Protein AF-A0AAX0QSB6-F1 (afdb_monomer_lite)

Sequence (249 aa):
MGGINCGHSNNRVVKNDMYRLEYASYTKYLFKCFEDFCNANAWVEEFTLLEIDDNDKALIAYKKALLAFQEAITNLQSARNSLSNSYNEIAPLFKYSQLKNGSVNQYKKFDHSFAKGVFEKGGVVTNETKVWESVIISLQNGGEVDYLNYQQSKLVIFENTLQNLFEEYQKLEKYIRQGVSHVAIRDIEVDITPLTAMALTKISELMSSLTYLCLVEYSAHTSVSGKTIDVLDLLPKTNKNSIQHLKAN

pLDDT: mean 85.64, std 14.41, range [40.22, 98.62]

Secondary structure (DSSP, 8-state):
--TTSTT-S-TTS---HHHHHHHHHHHHHHHHHHHHHHHHHHHHHHHHHHTTT-HHHHHHHHHHHHHHHHHHHHHHHHHHHHHHHHHHHHGGGGGSHHHHHHHHHHHHHS-HHHHHHHHHHTTSS-S-HHHHHHHHHHHHHHHHHHHHHHHHHHHHHHHHHHHHHHHHHHTTHHHHHHT-HHHHTTTTT--HHHHHHHHHHHHHHHHHHHHHHHHHHHHHSB-TTSPBPPGGGGS----THHHHTTS--

Foldseek 3Di:
DQLLFLPQQDPLDDPPVLLSVLSNQLVVLLVLLVVLQVQLVVLVVVLLVCLQPHLVVSLVSLVSSLVSLVSSLVSLVSSLVSLVSSLVSCVVVLVPVCSQCVQLVLLVPDPLVLLVVVCCVLVLADPPVVLLVCLSVQCNPGRVNSLSVVLSVLSVVLSVLSVLLSVLSVLCSVVSSVSRCSPCVVVSPGPNVVSSVVNVVSSVSNVNNVSSSRLSSLQSGQGPVRHHDHSLNPGDDDDPVVSVVSVVD

Organism: NCBI:txid53344

Structure (mmCIF, N/CA/C/O backbone):
data_AF-A0AAX0QSB6-F1
#
_entry.id   AF-A0AAX0QSB6-F1
#
loop_
_atom_site.group_PDB
_atom_site.id
_atom_site.type_symbol
_atom_site.label_atom_id
_atom_site.label_alt_id
_atom_site.label_comp_id
_atom_site.label_asym_id
_atom_site.label_entity_id
_atom_site.label_seq_id
_atom_site.pdbx_PDB_ins_code
_atom_site.Cartn_x
_atom_site.Cartn_y
_atom_site.Cartn_z
_atom_site.occupancy
_atom_site.B_iso_or_equiv
_atom_site.auth_seq_id
_atom_site.auth_comp_id
_atom_site.auth_asym_id
_atom_site.auth_atom_id
_atom_site.pdbx_PDB_model_num
ATOM 1 N N . MET A 1 1 ? -14.342 0.304 0.695 1.00 49.00 1 MET A N 1
ATOM 2 C CA . MET A 1 1 ? -13.936 0.537 2.096 1.00 49.00 1 MET A CA 1
ATOM 3 C C . MET A 1 1 ? -13.919 2.037 2.344 1.00 49.00 1 MET A C 1
ATOM 5 O O . MET A 1 1 ? -13.032 2.715 1.852 1.00 49.00 1 MET A O 1
ATOM 9 N N . GLY A 1 2 ? -14.955 2.589 2.979 1.00 42.66 2 GLY A N 1
ATOM 10 C CA . GLY A 1 2 ? -14.986 4.017 3.295 1.00 42.66 2 GLY A CA 1
ATOM 11 C C . GLY A 1 2 ? -14.261 4.257 4.612 1.00 42.66 2 GLY A C 1
ATOM 12 O O . GLY A 1 2 ? -14.857 4.016 5.657 1.00 42.66 2 GLY A O 1
ATOM 13 N N . GLY A 1 3 ? -13.013 4.739 4.571 1.00 46.47 3 GLY A N 1
ATOM 14 C CA . GLY A 1 3 ? -12.238 5.105 5.771 1.00 46.47 3 GLY A CA 1
ATOM 15 C C . GLY A 1 3 ? -12.960 6.100 6.696 1.00 46.47 3 GLY A C 1
ATOM 16 O O . GLY A 1 3 ? -12.665 6.172 7.876 1.00 46.47 3 GLY A O 1
ATOM 17 N N . ILE A 1 4 ? -13.990 6.785 6.186 1.00 50.34 4 ILE A N 1
ATOM 18 C CA . ILE A 1 4 ? -14.915 7.661 6.924 1.00 50.34 4 ILE A CA 1
ATOM 19 C C . ILE A 1 4 ? -15.697 6.930 8.040 1.00 50.34 4 ILE A C 1
ATOM 21 O O . ILE A 1 4 ? -16.194 7.584 8.965 1.00 50.34 4 ILE A O 1
ATOM 25 N N . ASN A 1 5 ? -15.845 5.604 7.950 1.00 51.91 5 ASN A N 1
ATOM 26 C CA . ASN A 1 5 ? -16.682 4.809 8.855 1.00 51.91 5 ASN A CA 1
ATOM 27 C C . ASN A 1 5 ? -15.891 3.974 9.877 1.00 51.91 5 ASN A C 1
ATOM 29 O O . ASN A 1 5 ? -16.488 3.531 10.857 1.00 51.91 5 ASN A O 1
ATOM 33 N N . CYS A 1 6 ? -14.584 3.782 9.678 1.00 51.56 6 CYS A N 1
ATOM 34 C CA . CYS A 1 6 ? -13.704 3.114 10.640 1.00 51.56 6 CYS A CA 1
ATOM 35 C C . CYS A 1 6 ? -13.302 4.199 11.673 1.00 51.56 6 CYS A C 1
ATOM 37 O O . CYS A 1 6 ? -12.821 5.260 11.278 1.00 51.56 6 CYS A O 1
ATOM 39 N N . GLY A 1 7 ? -13.671 4.042 12.952 1.00 50.25 7 GLY A N 1
ATOM 40 C CA . GLY A 1 7 ? -13.547 5.080 13.994 1.00 50.25 7 GLY A CA 1
ATOM 41 C C . GLY A 1 7 ? -14.801 5.926 14.297 1.00 50.25 7 GLY A C 1
ATOM 42 O O . GLY A 1 7 ? -14.790 6.723 15.235 1.00 50.25 7 GLY A O 1
ATOM 43 N N . HIS A 1 8 ? -15.914 5.770 13.560 1.00 49.81 8 HIS A N 1
ATOM 44 C CA . HIS A 1 8 ? -17.186 6.444 13.901 1.00 49.81 8 HIS A CA 1
ATOM 45 C C . HIS A 1 8 ? -18.095 5.588 14.794 1.00 49.81 8 HIS A C 1
ATOM 47 O O . HIS A 1 8 ? -19.063 6.094 15.342 1.00 49.81 8 HIS A O 1
ATOM 53 N N . SER A 1 9 ? -17.796 4.306 14.984 1.00 47.44 9 SER A N 1
ATOM 54 C CA . SER A 1 9 ? -18.680 3.311 15.603 1.00 47.44 9 SER A CA 1
ATOM 55 C C . SER A 1 9 ? -18.805 3.403 17.126 1.00 47.44 9 SER A C 1
ATOM 57 O O . SER A 1 9 ? -19.320 2.489 17.742 1.00 47.44 9 SER A O 1
ATOM 59 N N . ASN A 1 10 ? -18.400 4.489 17.779 1.00 46.69 10 ASN A N 1
ATOM 60 C CA . ASN A 1 10 ? -18.729 4.704 19.184 1.00 46.69 10 ASN A CA 1
ATOM 61 C C . ASN A 1 10 ? -19.003 6.186 19.409 1.00 46.69 10 ASN A C 1
ATOM 63 O O . ASN A 1 10 ? -18.096 7.003 19.277 1.00 46.69 10 ASN A O 1
ATOM 67 N N . ASN A 1 11 ? -20.216 6.527 19.856 1.00 48.28 11 ASN A N 1
ATOM 68 C CA . ASN A 1 11 ? -20.657 7.866 20.301 1.00 48.28 11 ASN A CA 1
ATOM 69 C C . ASN A 1 11 ? -19.815 8.482 21.456 1.00 48.28 11 ASN A C 1
ATOM 71 O O . ASN A 1 11 ? -20.283 9.362 22.172 1.00 48.28 11 ASN A O 1
ATOM 75 N N . ARG A 1 12 ? -18.597 7.989 21.702 1.00 49.59 12 ARG A N 1
ATOM 76 C CA . ARG A 1 12 ? -17.696 8.364 22.796 1.00 49.59 12 ARG A CA 1
ATOM 77 C C . ARG A 1 12 ? -16.712 9.465 22.414 1.00 49.59 12 ARG A C 1
ATOM 79 O O . ARG A 1 12 ? -16.285 10.198 23.299 1.00 49.59 12 ARG A O 1
ATOM 86 N N . VAL A 1 13 ? -16.378 9.605 21.131 1.00 51.97 13 VAL A N 1
ATOM 87 C CA . VAL A 1 13 ? -15.608 10.748 20.628 1.00 51.97 13 VAL A CA 1
ATOM 88 C C . VAL A 1 13 ? -16.600 11.682 19.948 1.00 51.97 13 VAL A C 1
ATOM 90 O O . VAL A 1 13 ? -17.197 11.329 18.932 1.00 51.97 13 VAL A O 1
ATOM 93 N N . VAL A 1 14 ? -16.828 12.853 20.551 1.00 51.47 14 VAL A N 1
ATOM 94 C CA . VAL A 1 14 ? -17.572 13.960 19.932 1.00 51.47 14 VAL A CA 1
ATOM 95 C C . VAL A 1 14 ? -17.062 14.109 18.503 1.00 51.47 14 VAL A C 1
ATOM 97 O O . VAL A 1 14 ? -15.862 14.290 18.338 1.00 51.47 14 VAL A O 1
ATOM 100 N N . LYS A 1 15 ? -17.954 13.949 17.512 1.00 56.81 15 LYS A N 1
ATOM 101 C CA . LYS A 1 15 ? -17.710 14.031 16.058 1.00 56.81 15 LYS A CA 1
ATOM 102 C C . LYS A 1 15 ? -16.365 14.689 15.709 1.00 56.81 15 LYS A C 1
ATOM 104 O O . LYS A 1 15 ? -16.303 15.905 15.549 1.00 56.81 15 LYS A O 1
ATOM 109 N N . ASN A 1 16 ? -15.294 13.900 15.601 1.00 70.50 16 ASN A N 1
ATOM 110 C CA . ASN A 1 16 ? -14.022 14.418 15.108 1.00 70.50 16 ASN A CA 1
ATOM 111 C C . ASN A 1 16 ? -14.023 14.278 13.583 1.00 70.50 16 ASN A C 1
ATOM 113 O O . ASN A 1 16 ? -13.449 13.351 13.012 1.00 70.50 16 ASN A O 1
ATOM 117 N N . ASP A 1 17 ? -14.784 15.159 12.931 1.00 76.25 17 ASP A N 1
ATOM 118 C CA . ASP A 1 17 ? -14.924 15.157 11.475 1.00 76.25 17 ASP A CA 1
ATOM 119 C C . ASP A 1 17 ? -13.575 15.422 10.787 1.00 76.25 17 ASP A C 1
ATOM 121 O O . ASP A 1 17 ? -13.316 14.848 9.731 1.00 76.25 17 ASP A O 1
ATOM 125 N N . MET A 1 18 ? -12.675 16.177 11.429 1.00 83.25 18 MET A N 1
ATOM 126 C CA . MET A 1 18 ? -11.310 16.403 10.941 1.00 83.25 18 MET A CA 1
ATOM 127 C C . MET A 1 18 ? -10.504 15.106 10.875 1.00 83.25 18 MET A C 1
ATOM 129 O O . MET A 1 18 ? -9.995 14.767 9.808 1.00 83.25 18 MET A O 1
ATOM 133 N N . TYR A 1 19 ? -10.474 14.321 11.958 1.00 85.06 19 TYR A N 1
ATOM 134 C CA . TYR A 1 19 ? -9.839 12.998 11.965 1.00 85.06 19 TYR A CA 1
ATOM 135 C C . TYR A 1 19 ? -10.336 12.116 10.811 1.00 85.06 19 TYR A C 1
ATOM 137 O O . TYR A 1 19 ? -9.538 11.498 10.104 1.00 85.06 19 TYR A O 1
ATOM 145 N N . ARG A 1 20 ? -11.657 12.077 10.596 1.00 79.44 20 ARG A N 1
ATOM 146 C CA . ARG A 1 20 ? -12.292 11.238 9.567 1.00 79.44 20 ARG A CA 1
ATOM 147 C C . ARG A 1 20 ? -11.927 11.684 8.157 1.00 79.44 20 ARG A C 1
ATOM 149 O O . ARG A 1 20 ? -11.672 10.840 7.299 1.00 79.44 20 ARG A O 1
ATOM 156 N N . LEU A 1 21 ? -11.923 12.991 7.906 1.00 85.81 21 LEU A N 1
ATOM 157 C CA . LEU A 1 21 ? -11.561 13.557 6.607 1.00 85.81 21 LEU A CA 1
ATOM 158 C C . LEU A 1 21 ? -10.083 13.320 6.293 1.00 85.81 21 LEU A C 1
ATOM 160 O O . LEU A 1 21 ? -9.746 12.969 5.160 1.00 85.81 21 LEU A O 1
ATOM 164 N N . GLU A 1 22 ? -9.215 13.437 7.294 1.00 91.50 22 GLU A N 1
ATOM 165 C CA . GLU A 1 22 ? -7.791 13.144 7.143 1.00 91.50 22 GLU A CA 1
ATOM 166 C C . GLU A 1 22 ? -7.544 11.654 6.910 1.00 91.50 22 GLU A C 1
ATOM 168 O O . GLU A 1 22 ? -6.839 11.284 5.974 1.00 91.50 22 GLU A O 1
ATOM 173 N N . TYR A 1 23 ? -8.206 10.767 7.653 1.00 89.31 23 TYR A N 1
ATOM 174 C CA . TYR A 1 23 ? -8.084 9.326 7.426 1.00 89.31 23 TYR A CA 1
ATOM 175 C C . TYR A 1 23 ? -8.619 8.894 6.046 1.00 89.31 23 TYR A C 1
ATOM 177 O O . TYR A 1 23 ? -8.036 8.043 5.362 1.00 89.31 23 TYR A O 1
ATOM 185 N N . ALA A 1 24 ? -9.709 9.517 5.587 1.00 89.19 24 ALA A N 1
ATOM 186 C CA . ALA A 1 24 ? -10.233 9.318 4.239 1.00 89.19 24 ALA A CA 1
ATOM 187 C C . ALA A 1 24 ? -9.253 9.808 3.163 1.00 89.19 24 ALA A C 1
ATOM 189 O O . ALA A 1 24 ? -9.067 9.132 2.149 1.00 89.19 24 ALA A O 1
ATOM 190 N N . SER A 1 25 ? -8.598 10.948 3.394 1.00 92.94 25 SER A N 1
ATOM 191 C CA . SER A 1 25 ? -7.568 11.491 2.505 1.00 92.94 25 SER A CA 1
ATOM 192 C C . SER A 1 25 ? -6.341 10.585 2.454 1.00 92.94 25 SER A C 1
ATOM 194 O O . SER A 1 25 ? -5.886 10.250 1.362 1.00 92.94 25 SER A O 1
ATOM 196 N N . TYR A 1 26 ? -5.880 10.087 3.603 1.00 94.62 26 TYR A N 1
ATOM 197 C CA . TYR A 1 26 ? -4.830 9.072 3.692 1.00 94.62 26 TYR A CA 1
ATOM 198 C C . TYR A 1 26 ? -5.160 7.851 2.820 1.00 94.62 26 TYR A C 1
ATOM 200 O O . TYR A 1 26 ? -4.375 7.478 1.949 1.00 94.62 26 TYR A O 1
ATOM 208 N N . THR A 1 27 ? -6.355 7.281 2.994 1.00 93.00 27 THR A N 1
ATOM 209 C CA . THR A 1 27 ? -6.797 6.102 2.235 1.00 93.00 27 THR A CA 1
ATOM 210 C C . THR A 1 27 ? -6.862 6.393 0.730 1.00 93.00 27 THR A C 1
ATOM 212 O O . THR A 1 27 ? -6.382 5.604 -0.082 1.00 93.00 27 THR A O 1
ATOM 215 N N . LYS A 1 28 ? -7.420 7.548 0.342 1.00 94.94 28 LYS A N 1
ATOM 216 C CA . LYS A 1 28 ? -7.494 8.005 -1.055 1.00 94.94 28 LYS A CA 1
ATOM 217 C C . LYS A 1 28 ? -6.107 8.088 -1.690 1.00 94.94 28 LYS A C 1
ATOM 219 O O . LYS A 1 28 ? -5.918 7.588 -2.795 1.00 94.94 28 LYS A O 1
ATOM 224 N N . TYR A 1 29 ? -5.158 8.737 -1.022 1.00 97.25 29 TYR A N 1
ATOM 225 C CA . TYR A 1 29 ? -3.813 8.920 -1.559 1.00 97.25 29 TYR A CA 1
ATOM 226 C C . TYR A 1 29 ? -3.016 7.615 -1.599 1.00 97.25 29 TYR A C 1
ATOM 228 O O . TYR A 1 29 ? -2.255 7.408 -2.539 1.00 97.25 29 TYR A O 1
ATOM 236 N N . LEU A 1 30 ? -3.243 6.693 -0.659 1.00 96.06 30 LEU A N 1
ATOM 237 C CA . LEU A 1 30 ? -2.645 5.363 -0.728 1.00 96.06 30 LEU A CA 1
ATOM 238 C C . LEU A 1 30 ? -3.145 4.571 -1.948 1.00 96.06 30 LEU A C 1
ATOM 240 O O . LEU A 1 30 ? -2.343 3.942 -2.634 1.00 96.06 30 LEU A O 1
ATOM 244 N N . PHE A 1 31 ? -4.446 4.629 -2.255 1.00 95.44 31 PHE A N 1
ATOM 245 C CA . PHE A 1 31 ? -4.983 3.999 -3.465 1.00 95.44 31 PHE A CA 1
ATOM 246 C C . PHE A 1 31 ? -4.424 4.619 -4.745 1.00 95.44 31 PHE A C 1
ATOM 248 O O . PHE A 1 31 ? -4.064 3.876 -5.650 1.00 95.44 31 PHE A O 1
ATOM 255 N N . LYS A 1 32 ? -4.292 5.949 -4.799 1.00 97.81 32 LYS A N 1
ATOM 256 C CA . LYS A 1 32 ? -3.642 6.622 -5.931 1.00 97.81 32 LYS A CA 1
ATOM 257 C C . LYS A 1 32 ? -2.184 6.202 -6.103 1.00 97.81 32 LYS A C 1
ATOM 259 O O . LYS A 1 32 ? -1.771 5.897 -7.207 1.00 97.81 32 LYS A O 1
ATOM 264 N N . CYS A 1 33 ? -1.426 6.111 -5.009 1.00 98.12 33 CYS A N 1
ATOM 265 C CA . CYS A 1 33 ? -0.059 5.591 -5.053 1.00 98.12 33 CYS A CA 1
ATOM 266 C C . CYS A 1 33 ? -0.008 4.179 -5.660 1.00 98.12 33 CYS A C 1
ATOM 268 O O . CYS A 1 33 ? 0.845 3.900 -6.498 1.00 98.12 33 CYS A O 1
ATOM 270 N N . PHE A 1 34 ? -0.941 3.298 -5.283 1.00 97.00 34 PHE A N 1
ATOM 271 C CA . PHE A 1 34 ? -1.009 1.960 -5.866 1.00 97.00 34 PHE A CA 1
ATOM 272 C C . PHE A 1 34 ? -1.372 1.981 -7.359 1.00 97.00 34 PHE A C 1
ATOM 274 O O . PHE A 1 34 ? -0.744 1.274 -8.142 1.00 97.00 34 PHE A O 1
ATOM 281 N N . GLU A 1 35 ? -2.340 2.808 -7.757 1.00 97.88 35 GLU A N 1
ATOM 282 C CA . GLU A 1 35 ? -2.711 3.019 -9.161 1.00 97.88 35 GLU A CA 1
ATOM 283 C C . GLU A 1 35 ? -1.507 3.478 -9.997 1.00 97.88 35 GLU A C 1
ATOM 285 O O . GLU A 1 35 ? -1.190 2.859 -11.013 1.00 97.88 35 GLU A O 1
ATOM 290 N N . ASP A 1 36 ? -0.778 4.490 -9.529 1.00 98.50 36 ASP A N 1
ATOM 291 C CA . ASP A 1 36 ? 0.402 5.021 -10.214 1.00 98.50 36 ASP A CA 1
ATOM 292 C C . ASP A 1 36 ? 1.554 4.009 -10.247 1.00 98.50 36 ASP A C 1
ATOM 294 O O . ASP A 1 36 ? 2.236 3.881 -11.262 1.00 98.50 36 ASP A O 1
ATOM 298 N N . PHE A 1 37 ? 1.740 3.216 -9.186 1.00 98.19 37 PHE A N 1
ATOM 299 C CA . PHE A 1 37 ? 2.706 2.116 -9.185 1.00 98.19 37 PHE A CA 1
ATOM 300 C C . PHE A 1 37 ? 2.349 1.046 -10.228 1.00 98.19 37 PHE A C 1
ATOM 302 O O . PHE A 1 37 ? 3.224 0.574 -10.956 1.00 98.19 37 PHE A O 1
ATOM 309 N N . CYS A 1 38 ? 1.073 0.667 -10.346 1.00 97.56 38 CYS A N 1
ATOM 310 C CA . CYS A 1 38 ? 0.619 -0.245 -11.397 1.00 97.56 38 CYS A CA 1
ATOM 311 C C . CYS A 1 38 ? 0.843 0.347 -12.794 1.00 97.56 38 CYS A C 1
ATOM 313 O O . CYS A 1 38 ? 1.345 -0.353 -13.673 1.00 97.56 38 CYS A O 1
ATOM 315 N N . ASN A 1 39 ? 0.536 1.632 -12.985 1.00 98.00 39 ASN A N 1
ATOM 316 C CA . ASN A 1 39 ? 0.783 2.341 -14.240 1.00 98.00 39 ASN A CA 1
ATOM 317 C C . ASN A 1 39 ? 2.276 2.382 -14.586 1.00 98.00 39 ASN A C 1
ATOM 319 O O . ASN A 1 39 ? 2.644 2.163 -15.738 1.00 98.00 39 ASN A O 1
ATOM 323 N N . ALA A 1 40 ? 3.144 2.610 -13.598 1.00 97.56 40 ALA A N 1
ATOM 324 C CA . ALA A 1 40 ? 4.588 2.586 -13.784 1.00 97.56 40 ALA A CA 1
ATOM 325 C C . ALA A 1 40 ? 5.056 1.217 -14.288 1.00 97.56 40 ALA A C 1
ATOM 327 O O . ALA A 1 40 ? 5.750 1.150 -15.297 1.00 97.56 40 ALA A O 1
ATOM 328 N N . ASN A 1 41 ? 4.610 0.128 -13.655 1.00 95.88 41 ASN A N 1
ATOM 329 C CA . ASN A 1 41 ? 4.957 -1.228 -14.088 1.00 95.88 41 ASN A CA 1
ATOM 330 C C . ASN A 1 41 ? 4.389 -1.560 -15.478 1.00 95.88 41 ASN A C 1
ATOM 332 O O . ASN A 1 41 ? 5.076 -2.187 -16.272 1.00 95.88 41 ASN A O 1
ATOM 336 N N . ALA A 1 42 ? 3.191 -1.083 -15.827 1.00 96.88 42 ALA A N 1
ATOM 337 C CA . ALA A 1 42 ? 2.669 -1.241 -17.186 1.00 96.88 42 ALA A CA 1
ATOM 338 C C . ALA A 1 42 ? 3.576 -0.564 -18.233 1.00 96.88 42 ALA A C 1
ATOM 340 O O . ALA A 1 42 ? 3.855 -1.147 -19.278 1.00 96.88 42 ALA A O 1
ATOM 341 N N . TRP A 1 43 ? 4.093 0.636 -17.940 1.00 96.94 43 TRP A N 1
ATOM 342 C CA . TRP A 1 43 ? 5.073 1.301 -18.805 1.00 96.94 43 TRP A CA 1
ATOM 343 C C . TRP A 1 43 ? 6.439 0.606 -18.823 1.00 96.94 43 TRP A C 1
ATOM 345 O O . TRP A 1 43 ? 7.134 0.694 -19.835 1.00 96.94 43 TRP A O 1
ATOM 355 N N . VAL A 1 44 ? 6.822 -0.073 -17.736 1.00 93.31 44 VAL A N 1
ATOM 356 C CA . VAL A 1 44 ? 8.046 -0.888 -17.685 1.00 93.31 44 VAL A CA 1
ATOM 357 C C . VAL A 1 44 ? 7.975 -2.038 -18.680 1.00 93.31 44 VAL A C 1
ATOM 359 O O . VAL A 1 44 ? 8.887 -2.211 -19.491 1.00 93.31 44 VAL A O 1
ATOM 362 N N . GLU A 1 45 ? 6.870 -2.780 -18.664 1.00 92.19 45 GLU A N 1
ATOM 363 C CA . GLU A 1 45 ? 6.638 -3.856 -19.628 1.00 92.19 45 GLU A CA 1
ATOM 364 C C . GLU A 1 45 ? 6.597 -3.303 -21.058 1.00 92.19 45 GLU A C 1
ATOM 366 O O . GLU A 1 45 ? 7.238 -3.840 -21.958 1.00 92.19 45 GLU A O 1
ATOM 371 N N . GLU A 1 46 ? 5.922 -2.168 -21.260 1.00 93.62 46 GLU A N 1
ATOM 372 C CA . GLU A 1 46 ? 5.818 -1.533 -22.575 1.00 93.62 46 GLU A CA 1
ATOM 373 C C . GLU A 1 46 ? 7.184 -1.126 -23.142 1.00 93.62 46 GLU A C 1
ATOM 375 O O . GLU A 1 46 ? 7.474 -1.420 -24.301 1.00 93.62 46 GLU A O 1
ATOM 380 N N . PHE A 1 47 ? 8.057 -0.475 -22.360 1.00 92.94 47 PHE A N 1
ATOM 381 C CA . PHE A 1 47 ? 9.373 -0.115 -22.895 1.00 92.94 47 PHE A CA 1
ATOM 382 C C . PHE A 1 47 ? 10.224 -1.352 -23.180 1.00 92.94 47 PHE A C 1
ATOM 384 O O . PHE A 1 47 ? 10.979 -1.341 -24.147 1.00 92.94 47 PHE A O 1
ATOM 391 N N . THR A 1 48 ? 10.090 -2.407 -22.373 1.00 88.88 48 THR A N 1
ATOM 392 C CA . THR A 1 48 ? 10.815 -3.672 -22.555 1.00 88.88 48 THR A 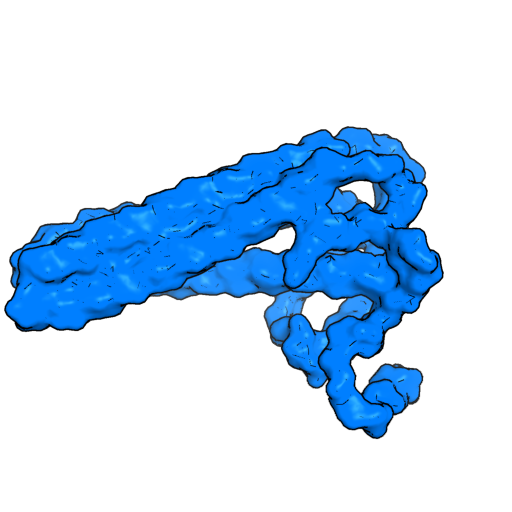CA 1
ATOM 393 C C . THR A 1 48 ? 10.430 -4.336 -23.879 1.00 88.88 48 THR A C 1
ATOM 395 O O . THR A 1 48 ? 11.298 -4.831 -24.593 1.00 88.88 48 THR A O 1
ATOM 398 N N . LEU A 1 49 ? 9.145 -4.292 -24.247 1.00 90.19 49 LEU A N 1
ATOM 399 C CA . LEU A 1 49 ? 8.663 -4.769 -25.546 1.00 90.19 49 LEU A CA 1
ATOM 400 C C . LEU A 1 49 ? 9.170 -3.892 -26.696 1.00 90.19 49 LEU A C 1
ATOM 402 O O . LEU A 1 49 ? 9.678 -4.406 -27.690 1.00 90.19 49 LEU A O 1
ATOM 406 N N . LEU A 1 50 ? 9.049 -2.569 -26.558 1.00 91.94 50 LEU A N 1
ATOM 407 C CA . LEU A 1 50 ? 9.422 -1.615 -27.606 1.00 91.94 50 LEU A CA 1
ATOM 408 C C . LEU A 1 50 ? 10.926 -1.581 -27.882 1.00 91.94 50 LEU A C 1
ATOM 410 O O . LEU A 1 50 ? 11.320 -1.271 -29.002 1.00 91.94 50 LEU A O 1
ATOM 414 N N . GLU A 1 51 ? 11.765 -1.897 -26.896 1.00 89.38 51 GLU A N 1
ATOM 415 C CA . GLU A 1 51 ? 13.224 -1.892 -27.042 1.00 89.38 51 GLU A CA 1
ATOM 416 C C . GLU A 1 51 ? 13.721 -2.884 -28.108 1.00 89.38 51 GLU A C 1
ATOM 418 O O . GLU A 1 51 ? 14.794 -2.693 -28.672 1.00 89.38 51 GLU A O 1
ATOM 423 N N . ILE A 1 52 ? 12.934 -3.913 -28.432 1.00 85.31 52 ILE A N 1
ATOM 424 C CA . ILE A 1 52 ? 13.270 -4.888 -29.477 1.00 85.31 52 ILE A CA 1
ATOM 425 C C . ILE A 1 52 ? 13.231 -4.245 -30.875 1.00 85.31 52 ILE A C 1
ATOM 427 O O . ILE A 1 52 ? 14.052 -4.579 -31.731 1.00 85.31 52 ILE A O 1
ATOM 431 N N . ASP A 1 53 ? 12.295 -3.319 -31.098 1.00 87.06 53 ASP A N 1
ATOM 432 C CA . ASP A 1 53 ? 11.952 -2.811 -32.430 1.00 87.06 53 ASP A CA 1
ATOM 433 C C . ASP A 1 53 ? 12.307 -1.325 -32.632 1.00 87.06 53 ASP A C 1
ATOM 435 O O . ASP A 1 53 ? 12.611 -0.905 -33.751 1.00 87.06 53 ASP A O 1
ATOM 439 N N . ASP A 1 54 ? 12.226 -0.501 -31.580 1.00 90.25 54 ASP A N 1
ATOM 440 C CA . ASP A 1 54 ? 12.304 0.962 -31.659 1.00 90.25 54 ASP A CA 1
ATOM 441 C C . ASP A 1 54 ? 12.778 1.584 -30.327 1.00 90.25 54 ASP A C 1
ATOM 443 O O . ASP A 1 54 ? 11.987 1.901 -29.429 1.00 90.25 54 ASP A O 1
ATOM 447 N N . ASN A 1 55 ? 14.091 1.814 -30.218 1.00 88.62 55 ASN A N 1
ATOM 448 C CA . ASN A 1 55 ? 14.718 2.380 -29.015 1.00 88.62 55 ASN A CA 1
ATOM 449 C C . ASN A 1 55 ? 14.185 3.778 -28.653 1.00 88.62 55 ASN A C 1
ATOM 451 O O . ASN A 1 55 ? 14.152 4.136 -27.472 1.00 88.62 55 ASN A O 1
ATOM 455 N N . ASP A 1 56 ? 13.762 4.582 -29.633 1.00 91.56 56 ASP A N 1
ATOM 456 C CA . ASP A 1 56 ? 13.236 5.924 -29.367 1.00 91.56 56 ASP A CA 1
ATOM 457 C C . ASP A 1 56 ? 11.848 5.845 -28.719 1.00 91.56 56 ASP A C 1
ATOM 459 O O . ASP A 1 56 ? 11.563 6.569 -27.758 1.00 91.56 56 ASP A O 1
ATOM 463 N N . LYS A 1 57 ? 10.992 4.920 -29.172 1.00 94.06 57 LYS A N 1
ATOM 464 C CA . LYS A 1 57 ? 9.710 4.647 -28.502 1.00 94.06 57 LYS A CA 1
ATOM 465 C C . LYS A 1 57 ? 9.892 3.998 -27.136 1.00 94.06 57 LYS A C 1
ATOM 467 O O . LYS A 1 57 ? 9.188 4.393 -26.202 1.00 94.06 57 LYS A O 1
ATOM 472 N N . ALA A 1 58 ? 10.846 3.079 -26.992 1.00 94.12 58 ALA A N 1
ATOM 473 C CA . ALA A 1 58 ? 11.195 2.500 -25.697 1.00 94.12 58 ALA A CA 1
ATOM 474 C C . ALA A 1 58 ? 11.594 3.598 -24.700 1.00 94.12 58 ALA A C 1
ATOM 476 O O . ALA A 1 58 ? 11.079 3.659 -23.585 1.00 94.12 58 ALA A O 1
ATOM 477 N N . LEU A 1 59 ? 12.412 4.561 -25.130 1.00 94.38 59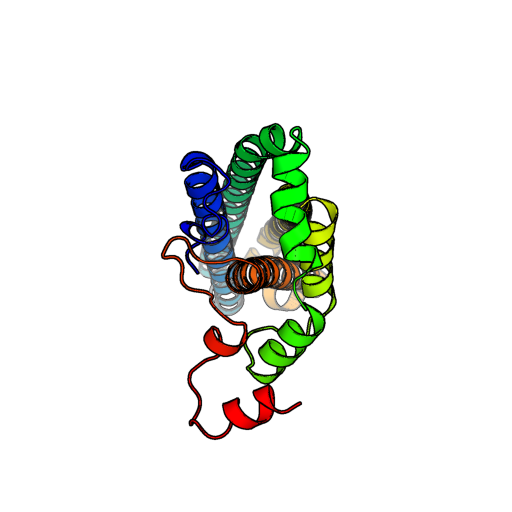 LEU A N 1
ATOM 478 C CA . LEU A 1 59 ? 12.805 5.695 -24.298 1.00 94.38 59 LEU A CA 1
ATOM 479 C C . LEU A 1 59 ? 11.612 6.577 -23.880 1.00 94.38 59 LEU A C 1
ATOM 481 O O . LEU A 1 59 ? 11.590 7.100 -22.763 1.00 94.38 59 LEU A O 1
ATOM 485 N N . ILE A 1 60 ? 10.611 6.757 -24.748 1.00 96.31 60 ILE A N 1
ATOM 486 C CA . ILE A 1 60 ? 9.377 7.480 -24.398 1.00 96.31 60 ILE A CA 1
ATOM 487 C C . ILE A 1 60 ? 8.594 6.719 -23.320 1.00 96.31 60 ILE A C 1
ATOM 489 O O . ILE A 1 60 ? 8.175 7.332 -22.337 1.00 96.31 60 ILE A O 1
ATOM 493 N N . ALA A 1 61 ? 8.398 5.408 -23.485 1.00 96.12 61 ALA A N 1
ATOM 494 C CA . ALA A 1 61 ? 7.700 4.572 -22.507 1.00 96.12 61 ALA A CA 1
ATOM 495 C C . ALA A 1 61 ? 8.442 4.535 -21.157 1.00 96.12 61 ALA A C 1
ATOM 497 O O . ALA A 1 61 ? 7.833 4.755 -20.113 1.00 96.12 61 ALA A O 1
ATOM 498 N N . TYR A 1 62 ? 9.768 4.416 -21.178 1.00 95.69 62 TYR A N 1
ATOM 499 C CA . TYR A 1 62 ? 10.625 4.520 -19.997 1.00 95.69 62 TYR A CA 1
ATOM 500 C C . TYR A 1 62 ? 10.435 5.836 -19.229 1.00 95.69 62 TYR A C 1
ATOM 502 O O . TYR A 1 62 ? 10.249 5.837 -18.012 1.00 95.69 62 TYR A O 1
ATOM 510 N N . LYS A 1 63 ? 10.407 6.977 -19.927 1.00 97.38 63 LYS A N 1
ATOM 511 C CA . LYS A 1 63 ? 10.161 8.280 -19.285 1.00 97.38 63 LYS A CA 1
ATOM 512 C C . LYS A 1 63 ? 8.775 8.366 -18.648 1.00 97.38 63 LYS A C 1
ATOM 514 O O . LYS A 1 63 ? 8.626 9.011 -17.613 1.00 97.38 63 LYS A O 1
ATOM 519 N N . LYS A 1 64 ? 7.768 7.714 -19.238 1.00 98.06 64 LYS A N 1
ATOM 520 C CA . LYS A 1 64 ? 6.431 7.607 -18.634 1.00 98.06 64 LYS A CA 1
ATOM 521 C C . LYS A 1 64 ? 6.435 6.714 -17.393 1.00 98.06 64 LYS A C 1
ATOM 523 O O . LYS A 1 64 ? 5.774 7.069 -16.423 1.00 98.06 64 LYS A O 1
ATOM 528 N N . ALA A 1 65 ? 7.210 5.627 -17.387 1.00 97.25 65 ALA A N 1
ATOM 529 C CA . ALA A 1 65 ? 7.403 4.806 -16.192 1.00 97.25 65 ALA A CA 1
ATOM 530 C C . ALA A 1 65 ? 8.014 5.626 -15.045 1.00 97.25 65 ALA A C 1
ATOM 532 O O . ALA A 1 65 ? 7.481 5.621 -13.938 1.00 97.25 65 ALA A O 1
ATOM 533 N N . LEU A 1 66 ? 9.077 6.395 -15.319 1.00 97.94 66 LEU A N 1
ATOM 534 C CA . LEU A 1 66 ? 9.688 7.290 -14.328 1.00 97.94 66 LEU A CA 1
ATOM 535 C C . LEU A 1 66 ? 8.696 8.331 -13.793 1.00 97.94 66 LEU A C 1
ATOM 537 O O . LEU A 1 66 ? 8.637 8.552 -12.586 1.00 97.94 66 LEU A O 1
ATOM 541 N N . LEU A 1 67 ? 7.903 8.952 -14.672 1.00 98.44 67 LEU A N 1
ATOM 542 C CA . LEU A 1 67 ? 6.874 9.909 -14.260 1.00 98.44 67 LEU A CA 1
ATOM 543 C C . LEU A 1 67 ? 5.844 9.256 -13.324 1.00 98.44 67 LEU A C 1
ATOM 545 O O . LEU A 1 67 ? 5.557 9.807 -12.267 1.00 98.44 67 LEU A O 1
ATOM 549 N N . ALA A 1 68 ? 5.347 8.068 -13.670 1.00 98.38 68 ALA A N 1
ATOM 550 C CA . ALA A 1 68 ? 4.377 7.344 -12.853 1.00 98.38 68 ALA A CA 1
ATOM 551 C C . ALA A 1 68 ? 4.962 6.902 -11.495 1.00 98.38 68 ALA A C 1
ATOM 553 O O . ALA A 1 68 ? 4.295 7.021 -10.470 1.00 98.38 68 ALA A O 1
ATOM 554 N N . PHE A 1 69 ? 6.229 6.470 -11.438 1.00 98.38 69 PHE A N 1
ATOM 555 C CA . PHE A 1 69 ? 6.902 6.218 -10.155 1.00 98.38 69 PHE A CA 1
ATOM 556 C C . PHE A 1 69 ? 6.997 7.487 -9.300 1.00 98.38 69 PHE A C 1
ATOM 558 O O . PHE A 1 69 ? 6.737 7.441 -8.097 1.00 98.38 69 PHE A O 1
ATOM 565 N N . GLN A 1 70 ? 7.323 8.627 -9.912 1.00 98.50 70 GLN A N 1
ATOM 566 C CA . GLN A 1 70 ? 7.381 9.909 -9.216 1.00 98.50 70 GLN A CA 1
ATOM 567 C C . GLN A 1 70 ? 6.006 10.324 -8.665 1.00 98.50 70 GLN A C 1
ATOM 569 O O . GLN A 1 70 ? 5.922 10.784 -7.523 1.00 98.50 70 GLN A O 1
ATOM 574 N N . GLU A 1 71 ? 4.934 10.130 -9.436 1.00 98.56 71 GLU A N 1
ATOM 575 C CA . GLU A 1 71 ? 3.551 10.374 -9.006 1.00 98.56 71 GLU A CA 1
ATOM 576 C C . GLU A 1 71 ? 3.144 9.449 -7.848 1.00 98.56 71 GLU A C 1
ATOM 578 O O . GLU A 1 71 ? 2.596 9.926 -6.847 1.00 98.56 71 GLU A O 1
ATOM 583 N N . ALA A 1 72 ? 3.511 8.163 -7.911 1.00 98.56 72 ALA A N 1
ATOM 584 C CA . ALA A 1 72 ? 3.281 7.209 -6.827 1.00 98.56 72 ALA A CA 1
ATOM 585 C C . ALA A 1 72 ? 3.946 7.663 -5.516 1.00 98.56 72 ALA A C 1
ATOM 587 O O . ALA A 1 72 ? 3.307 7.666 -4.458 1.00 98.56 72 ALA A O 1
ATOM 588 N N . ILE A 1 73 ? 5.203 8.121 -5.583 1.00 98.56 73 ILE A N 1
ATOM 589 C CA . ILE A 1 73 ? 5.943 8.669 -4.434 1.00 98.56 73 ILE A CA 1
ATOM 590 C C . ILE A 1 73 ? 5.245 9.921 -3.882 1.00 98.56 73 ILE A C 1
ATOM 592 O O . ILE A 1 73 ? 5.012 10.019 -2.676 1.00 98.56 73 ILE A O 1
ATOM 596 N N . THR A 1 74 ? 4.841 10.861 -4.740 1.00 98.50 74 THR A N 1
ATOM 597 C CA . THR A 1 74 ? 4.132 12.082 -4.316 1.00 98.50 74 THR A CA 1
ATOM 598 C C . THR A 1 74 ? 2.788 11.773 -3.645 1.00 98.50 74 THR A C 1
ATOM 600 O O . THR A 1 74 ? 2.431 12.379 -2.625 1.00 98.50 74 THR A O 1
ATOM 603 N N . ASN A 1 75 ? 2.039 10.802 -4.170 1.00 98.62 75 ASN A N 1
ATOM 604 C CA . ASN A 1 75 ? 0.798 10.349 -3.550 1.00 98.62 75 ASN A CA 1
ATOM 605 C C . ASN A 1 75 ? 1.065 9.641 -2.214 1.00 98.62 75 ASN A C 1
ATOM 607 O O . ASN A 1 75 ? 0.335 9.869 -1.250 1.00 98.62 75 ASN A O 1
ATOM 611 N N . LEU A 1 76 ? 2.145 8.867 -2.086 1.00 98.19 76 LEU A N 1
ATOM 612 C CA . LEU A 1 76 ? 2.528 8.253 -0.813 1.00 98.19 76 LEU A CA 1
ATOM 613 C C . LEU A 1 76 ? 2.891 9.294 0.257 1.00 98.19 76 LEU A C 1
ATOM 615 O O . LEU A 1 76 ? 2.456 9.180 1.404 1.00 98.19 76 LEU A O 1
ATOM 619 N N . GLN A 1 77 ? 3.616 10.347 -0.119 1.00 98.31 77 GLN A N 1
ATOM 620 C CA . GLN A 1 77 ? 3.920 11.480 0.761 1.00 98.31 77 GLN A CA 1
ATOM 621 C C . GLN A 1 77 ? 2.646 12.201 1.213 1.00 98.31 77 GLN A C 1
ATOM 623 O O . GLN A 1 77 ? 2.476 12.500 2.397 1.00 98.31 77 GLN A O 1
ATOM 628 N N . SER A 1 78 ? 1.701 12.411 0.295 1.00 98.44 78 SER A N 1
ATOM 629 C CA . SER A 1 78 ? 0.383 12.969 0.621 1.00 98.44 78 SER A CA 1
ATOM 630 C C . SER A 1 78 ? -0.391 12.069 1.593 1.00 98.44 78 SER A C 1
ATOM 632 O O . SER A 1 78 ? -0.976 12.560 2.559 1.00 98.44 78 SER A O 1
ATOM 634 N N . ALA A 1 79 ? -0.333 10.747 1.401 1.00 97.44 79 ALA A N 1
ATOM 635 C CA . ALA A 1 79 ? -0.933 9.773 2.308 1.00 97.44 79 ALA A CA 1
ATOM 636 C C . ALA A 1 79 ? -0.313 9.847 3.716 1.00 97.44 79 ALA A C 1
ATOM 638 O O . ALA A 1 79 ? -1.043 9.876 4.708 1.00 97.44 79 ALA A O 1
ATOM 639 N N . ARG A 1 80 ? 1.021 9.939 3.815 1.00 97.69 80 ARG A N 1
ATOM 640 C CA . ARG A 1 80 ? 1.741 10.109 5.089 1.00 97.69 80 ARG A CA 1
ATOM 641 C C . ARG A 1 80 ? 1.336 11.385 5.817 1.00 97.69 80 ARG A C 1
ATOM 643 O O . ARG A 1 80 ? 1.101 11.339 7.023 1.00 97.69 80 ARG A O 1
ATOM 650 N N . ASN A 1 81 ? 1.237 12.500 5.097 1.00 98.12 81 ASN A N 1
ATOM 651 C CA . ASN A 1 81 ? 0.844 13.782 5.676 1.00 98.12 81 ASN A CA 1
ATOM 652 C C . ASN A 1 81 ? -0.571 13.713 6.260 1.00 98.12 81 ASN A C 1
ATOM 654 O O . ASN A 1 81 ? -0.764 14.048 7.426 1.00 98.12 81 ASN A O 1
ATOM 658 N N . SER A 1 82 ? -1.534 13.174 5.509 1.00 96.62 82 SER A N 1
ATOM 659 C CA . SER A 1 82 ? -2.894 12.975 6.020 1.00 96.62 82 SER A CA 1
ATOM 660 C C . SER A 1 82 ? -2.955 12.004 7.204 1.00 96.62 82 SER A C 1
ATOM 662 O O . SER A 1 82 ? -3.693 12.238 8.159 1.00 96.62 82 SER A O 1
ATOM 664 N N . LEU A 1 83 ? -2.145 10.941 7.212 1.00 95.19 83 LEU A N 1
ATOM 665 C CA . LEU A 1 83 ? -2.070 10.028 8.357 1.00 95.19 83 LEU A CA 1
ATOM 666 C C . LEU A 1 83 ? -1.470 10.708 9.603 1.00 95.19 83 LEU A C 1
ATOM 668 O O . LEU A 1 83 ? -1.903 10.446 10.724 1.00 95.19 83 LEU A O 1
ATOM 672 N N . SER A 1 84 ? -0.489 11.594 9.419 1.00 96.50 84 SER A N 1
ATOM 673 C CA . SER A 1 84 ? 0.083 12.417 10.492 1.00 96.50 84 SER A CA 1
ATOM 674 C C . SER A 1 84 ? -0.948 13.390 11.063 1.00 96.50 84 SER A C 1
ATOM 676 O O . SER A 1 84 ? -1.119 13.466 12.279 1.00 96.50 84 SER A O 1
ATOM 678 N N . ASN A 1 85 ? -1.711 14.067 10.202 1.00 94.88 85 ASN A N 1
ATOM 679 C CA . ASN A 1 85 ? -2.803 14.939 10.633 1.00 94.88 85 ASN A CA 1
ATOM 680 C C . ASN A 1 85 ? -3.860 14.148 11.411 1.00 94.88 85 ASN A C 1
ATOM 682 O O . ASN A 1 85 ? -4.221 14.529 12.519 1.00 94.88 85 ASN A O 1
ATOM 686 N N . SER A 1 86 ? -4.270 12.989 10.890 1.00 91.06 86 SER A N 1
ATOM 687 C CA . SER A 1 86 ? -5.179 12.063 11.570 1.00 91.06 86 SER A CA 1
ATOM 688 C C . SER A 1 86 ? -4.675 11.690 12.973 1.00 91.06 86 SER A C 1
ATOM 690 O O . SER A 1 86 ? -5.427 11.774 13.943 1.00 91.06 86 SER A O 1
ATOM 692 N N . TYR A 1 87 ? -3.387 11.366 13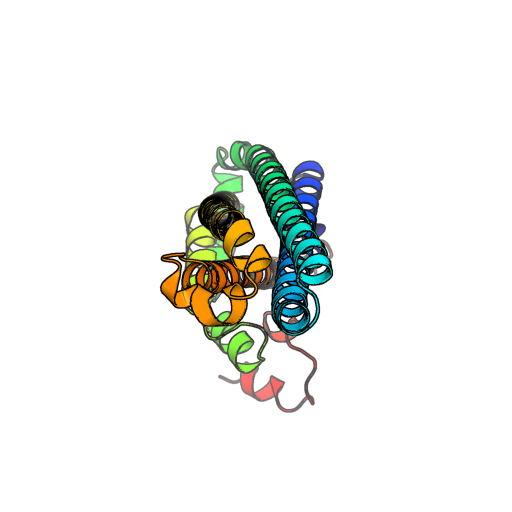.117 1.00 92.81 87 TYR A N 1
ATOM 693 C CA . TYR A 1 87 ? -2.770 11.111 14.421 1.00 92.81 87 TYR A CA 1
ATOM 694 C C . TYR A 1 87 ? -2.842 12.329 15.350 1.00 92.81 87 TYR A C 1
ATOM 696 O O . TYR A 1 87 ? -3.259 12.199 16.502 1.00 92.81 87 TYR A O 1
ATOM 704 N N . ASN A 1 88 ? -2.478 13.513 14.854 1.00 93.19 88 ASN A N 1
ATOM 705 C CA . ASN A 1 88 ? -2.457 14.749 15.637 1.00 93.19 88 ASN A CA 1
ATOM 706 C C . ASN A 1 88 ? -3.847 15.145 16.154 1.00 93.19 88 ASN A C 1
ATOM 708 O O . ASN A 1 88 ? -3.947 15.717 17.239 1.00 93.19 88 ASN A O 1
ATOM 712 N N . GLU A 1 89 ? -4.908 14.786 15.430 1.00 89.25 89 GLU A N 1
ATOM 713 C CA . GLU A 1 89 ? -6.292 15.023 15.848 1.00 89.25 89 GLU A CA 1
ATOM 714 C C . GLU A 1 89 ? -6.731 14.135 17.023 1.00 89.25 89 GLU A C 1
ATOM 716 O O . GLU A 1 89 ? -7.466 14.590 17.903 1.00 89.25 89 GLU A O 1
ATOM 721 N N . ILE A 1 90 ? -6.299 12.867 17.077 1.00 86.19 90 ILE A N 1
ATOM 722 C CA . ILE A 1 90 ? -6.781 11.919 18.101 1.00 86.19 90 ILE A CA 1
ATOM 723 C C . ILE A 1 90 ? -5.813 11.704 19.262 1.00 86.19 90 ILE A C 1
ATOM 725 O O . ILE A 1 90 ? -6.256 11.469 20.388 1.00 86.19 90 ILE A O 1
ATOM 729 N N . ALA A 1 91 ? -4.503 11.817 19.040 1.00 89.81 91 ALA A N 1
ATOM 730 C CA . ALA A 1 91 ? -3.496 11.559 20.066 1.00 89.81 91 ALA A CA 1
ATOM 731 C C . ALA A 1 91 ? -3.677 12.415 21.341 1.00 89.81 91 ALA A C 1
ATOM 733 O O . ALA A 1 91 ? -3.539 11.869 22.442 1.00 89.81 91 ALA A O 1
ATOM 734 N N . PRO A 1 92 ? -4.057 13.711 21.272 1.00 88.81 92 PRO A N 1
ATOM 735 C CA . PRO A 1 92 ? -4.325 14.509 22.468 1.00 88.81 92 PRO A CA 1
ATOM 736 C C . PRO A 1 92 ? -5.469 13.959 23.329 1.00 88.81 92 PRO A C 1
ATOM 738 O O . PRO A 1 92 ? -5.412 14.070 24.555 1.00 88.81 92 PRO A O 1
ATOM 741 N N . LEU A 1 93 ? -6.477 13.328 22.717 1.00 83.88 93 LEU A N 1
ATOM 742 C CA . LEU A 1 93 ? -7.628 12.757 23.423 1.00 83.88 93 LEU A CA 1
ATOM 743 C C . LEU A 1 93 ? -7.239 11.522 24.245 1.00 83.88 93 LEU A C 1
ATOM 745 O O . LEU A 1 93 ? -7.822 11.255 25.296 1.00 83.88 93 LEU A O 1
ATOM 749 N N . PHE A 1 94 ? -6.203 10.799 23.820 1.00 83.19 94 PHE A N 1
ATOM 750 C CA . PHE A 1 94 ? -5.705 9.603 24.504 1.00 83.19 94 PHE A CA 1
ATOM 751 C C . PHE A 1 94 ? -4.914 9.915 25.782 1.00 83.19 94 PHE A C 1
ATOM 753 O O . PHE A 1 94 ? -4.576 8.999 26.535 1.00 83.19 94 PHE A O 1
ATOM 760 N N . LYS A 1 95 ? -4.682 11.201 26.089 1.00 84.19 95 LYS A N 1
ATOM 761 C CA . LYS A 1 95 ? -4.209 11.648 27.410 1.00 84.19 95 LYS A CA 1
ATOM 762 C C . LYS A 1 95 ? -5.263 11.427 28.499 1.00 84.19 95 LYS A C 1
ATOM 764 O O . LYS A 1 95 ? -4.911 11.236 29.661 1.00 84.19 95 LYS A O 1
ATOM 769 N N . TYR A 1 96 ? -6.548 11.425 28.139 1.00 84.06 96 TYR A N 1
ATOM 770 C CA . TYR A 1 96 ? -7.635 11.155 29.073 1.00 84.06 96 TYR A CA 1
ATOM 771 C C . TYR A 1 96 ? -7.830 9.644 29.217 1.00 84.06 96 TYR A C 1
ATOM 773 O O . TYR A 1 96 ? -8.309 8.970 28.303 1.00 84.06 96 TYR A O 1
ATOM 781 N N . SER A 1 97 ? -7.491 9.107 30.392 1.00 85.75 97 SER A N 1
ATOM 782 C CA . SER A 1 97 ? -7.524 7.664 30.676 1.00 85.75 97 SER A CA 1
ATOM 783 C C . SER A 1 97 ? -8.879 7.020 30.382 1.00 85.75 97 SER A C 1
ATOM 785 O O . SER A 1 97 ? -8.928 5.901 29.883 1.00 85.75 97 SER A O 1
ATOM 787 N N . GLN A 1 98 ? -9.982 7.730 30.626 1.00 82.31 98 GLN A N 1
ATOM 788 C CA . GLN A 1 98 ? -11.328 7.242 30.336 1.00 82.31 98 GLN A CA 1
ATOM 789 C C . GLN A 1 98 ? -11.565 7.024 28.835 1.00 82.31 98 GLN A C 1
ATOM 791 O O . GLN A 1 98 ? -12.136 6.000 28.463 1.00 82.31 98 GLN A O 1
ATOM 796 N N . LEU A 1 99 ? -11.115 7.949 27.980 1.00 77.38 99 LEU A N 1
ATOM 797 C CA . LEU A 1 99 ? -11.250 7.825 26.526 1.00 77.38 99 LEU A CA 1
ATOM 798 C C . LEU A 1 99 ? -10.330 6.726 25.995 1.00 77.38 99 LEU A C 1
ATOM 800 O O . LEU A 1 99 ? -10.800 5.823 25.305 1.00 77.38 99 LEU A O 1
ATOM 804 N N . LYS A 1 100 ? -9.058 6.739 26.412 1.00 83.44 100 LYS A N 1
ATOM 805 C CA . LYS A 1 100 ? -8.078 5.706 26.053 1.00 83.44 100 LYS A CA 1
ATOM 806 C C . LYS A 1 100 ? -8.567 4.306 26.429 1.00 83.44 100 LYS A C 1
ATOM 808 O O . LYS A 1 100 ? -8.668 3.434 25.574 1.00 83.44 100 LYS A O 1
ATOM 813 N N . ASN A 1 101 ? -8.920 4.090 27.696 1.00 86.44 101 ASN A N 1
ATOM 814 C CA . ASN A 1 101 ? -9.410 2.795 28.171 1.00 86.44 101 ASN A CA 1
ATOM 815 C C . ASN A 1 101 ? -10.756 2.443 27.529 1.00 86.44 101 ASN A C 1
ATOM 817 O O . ASN A 1 101 ? -11.034 1.277 27.276 1.00 86.44 101 ASN A O 1
ATOM 821 N N . GLY A 1 102 ? -11.597 3.443 27.261 1.00 81.19 102 GLY A N 1
ATOM 822 C CA . GLY A 1 102 ? -12.879 3.269 26.592 1.00 81.19 102 GLY A CA 1
ATOM 823 C C . GLY A 1 102 ? -12.757 2.726 25.169 1.00 81.19 102 GLY A C 1
ATOM 824 O O . GLY A 1 102 ? -13.607 1.919 24.797 1.00 81.19 102 GLY A O 1
ATOM 825 N N . SER A 1 103 ? -11.732 3.146 24.419 1.00 80.56 103 SER A N 1
ATOM 826 C CA . SER A 1 103 ? -11.369 2.590 23.105 1.00 80.56 103 SER A CA 1
ATOM 827 C C . SER A 1 103 ? -10.719 1.208 23.273 1.00 80.56 103 SER A C 1
ATOM 829 O O . SER A 1 103 ? -11.301 0.190 22.895 1.00 80.56 103 SER A O 1
ATOM 831 N N . VAL A 1 104 ? -9.591 1.141 23.988 1.00 87.94 104 VAL A N 1
ATOM 832 C CA . VAL A 1 104 ? -8.767 -0.070 24.143 1.00 87.94 104 VAL A CA 1
ATOM 833 C C . VAL A 1 104 ? -9.550 -1.270 24.686 1.00 87.94 104 VAL A C 1
ATOM 835 O O . VAL A 1 104 ? -9.371 -2.400 24.231 1.00 87.94 104 VAL A O 1
ATOM 838 N N . ASN A 1 105 ? -10.437 -1.061 25.662 1.00 89.19 105 ASN A N 1
ATOM 839 C CA . ASN A 1 105 ? -11.173 -2.162 26.285 1.00 89.19 105 ASN A CA 1
ATOM 840 C C . ASN A 1 105 ? -12.121 -2.878 25.322 1.00 89.19 105 ASN A C 1
ATOM 842 O O . ASN A 1 105 ? -12.443 -4.036 25.571 1.00 89.19 105 ASN A O 1
ATOM 846 N N . GLN A 1 106 ? -12.583 -2.220 24.260 1.00 85.44 106 GLN A N 1
ATOM 847 C CA . GLN A 1 106 ? -13.413 -2.885 23.259 1.00 85.44 106 GLN A CA 1
ATOM 848 C C . GLN A 1 106 ? -12.572 -3.875 22.451 1.00 85.44 106 GLN A C 1
ATOM 850 O O . GLN A 1 106 ? -12.935 -5.043 22.349 1.00 85.44 106 GLN A O 1
ATOM 855 N N . TYR A 1 107 ? -11.385 -3.458 22.003 1.00 89.75 107 TYR A N 1
ATOM 856 C CA . TYR A 1 107 ? -10.444 -4.331 21.295 1.00 89.75 107 TYR A CA 1
ATOM 857 C C . TYR A 1 107 ? -9.914 -5.478 22.159 1.00 89.75 107 TYR A C 1
ATOM 859 O O . TYR A 1 107 ? -9.672 -6.572 21.657 1.00 89.75 107 TYR A O 1
ATOM 867 N N . LYS A 1 108 ? -9.759 -5.264 23.472 1.00 90.88 108 LYS A N 1
ATOM 868 C CA . LYS A 1 108 ? -9.367 -6.329 24.413 1.00 90.88 108 LYS A CA 1
ATOM 869 C C . LYS A 1 108 ? -10.464 -7.364 24.660 1.00 90.88 108 LYS A C 1
ATOM 871 O O . LYS A 1 108 ? -10.152 -8.498 24.996 1.00 90.88 108 LYS A O 1
ATOM 876 N N . LYS A 1 109 ? -11.736 -6.971 24.552 1.00 89.69 109 LYS A N 1
ATOM 877 C CA . LYS A 1 109 ? -12.888 -7.876 24.715 1.00 89.69 109 LYS A CA 1
ATOM 878 C C . LYS A 1 109 ? -13.251 -8.608 23.427 1.00 89.69 109 LYS A C 1
ATOM 880 O O . LYS A 1 109 ? -13.954 -9.610 23.487 1.00 89.69 109 LYS A O 1
ATOM 885 N N . PHE A 1 110 ? -12.821 -8.082 22.285 1.00 88.44 110 PHE A N 1
ATOM 886 C CA . PHE A 1 110 ? -13.064 -8.670 20.981 1.00 88.44 110 PHE A CA 1
ATOM 887 C C . PHE A 1 110 ? -12.312 -9.999 20.829 1.00 88.44 110 PHE A C 1
ATOM 889 O O . PHE A 1 110 ? -11.088 -10.044 20.967 1.00 88.44 110 PHE A O 1
ATOM 896 N N . ASP A 1 111 ? -13.039 -11.075 20.511 1.00 91.56 111 ASP A N 1
ATOM 897 C CA . ASP A 1 111 ? -12.445 -12.381 20.206 1.00 91.56 111 ASP A CA 1
ATOM 898 C C . ASP A 1 111 ? -11.838 -12.374 18.796 1.00 91.56 111 ASP A C 1
ATOM 900 O O . ASP A 1 111 ? -12.420 -12.824 17.804 1.00 91.56 111 ASP A O 1
ATOM 904 N N . HIS A 1 112 ? -10.635 -11.812 18.710 1.00 91.31 112 HIS A N 1
ATOM 905 C CA . HIS A 1 112 ? -9.900 -11.684 17.459 1.00 91.31 112 HIS A CA 1
ATOM 906 C C . HIS A 1 112 ? -9.473 -13.033 16.869 1.00 91.31 112 HIS A C 1
ATOM 908 O O . HIS A 1 112 ? -9.247 -13.115 15.663 1.00 91.31 112 HIS A O 1
ATOM 914 N N . SER A 1 113 ? -9.344 -14.082 17.685 1.00 91.25 113 SER A N 1
ATOM 915 C CA . SER A 1 113 ? -8.959 -15.418 17.221 1.00 91.25 113 SER A CA 1
ATOM 916 C C . SER A 1 113 ? -10.122 -16.086 16.497 1.00 91.25 113 SER A C 1
ATOM 918 O O . SER A 1 113 ? -9.950 -16.567 15.374 1.00 91.25 113 SER A O 1
ATOM 920 N N . PHE A 1 114 ? -11.317 -16.042 17.095 1.00 91.81 114 PHE A N 1
ATOM 921 C CA . PHE A 1 114 ? -12.545 -16.476 16.436 1.00 91.81 114 PHE A CA 1
ATOM 922 C C . PHE A 1 114 ? -12.788 -15.683 15.149 1.00 91.81 114 PHE A C 1
ATOM 924 O O . PHE A 1 114 ? -12.972 -16.275 14.084 1.00 91.81 114 PHE A O 1
ATOM 931 N N . ALA A 1 115 ? -12.713 -14.349 15.220 1.00 90.69 115 ALA A N 1
ATOM 932 C CA . ALA A 1 115 ? -12.965 -13.489 14.069 1.00 90.69 115 ALA A CA 1
ATOM 933 C C . ALA A 1 115 ? -12.020 -13.778 12.898 1.00 90.69 115 ALA A C 1
ATOM 935 O O . ALA A 1 115 ? -12.477 -13.938 11.766 1.00 90.69 115 ALA A O 1
ATOM 936 N N . LYS A 1 116 ? -10.716 -13.921 13.172 1.00 91.75 116 LYS A N 1
ATOM 937 C CA . LYS A 1 116 ? -9.724 -14.293 12.160 1.00 91.75 116 LYS A CA 1
ATOM 938 C C . LYS A 1 116 ? -10.087 -15.616 11.493 1.00 91.75 116 LYS A C 1
ATOM 940 O O . LYS A 1 116 ? -10.185 -15.668 10.272 1.00 91.75 116 LYS A O 1
ATOM 945 N N . GLY A 1 117 ? -10.354 -16.661 12.280 1.00 89.62 117 GLY A N 1
ATOM 946 C CA . GLY A 1 117 ? -10.682 -17.982 11.740 1.00 89.62 117 GLY A CA 1
ATOM 947 C C . GLY A 1 117 ? -11.956 -17.985 10.889 1.00 89.62 117 GLY A C 1
ATOM 948 O O . GLY A 1 117 ? -12.034 -18.696 9.886 1.00 89.62 117 GLY A O 1
ATOM 949 N N . VAL A 1 118 ? -12.952 -17.174 11.254 1.00 89.81 118 VAL A N 1
ATOM 950 C CA . VAL A 1 118 ? -14.175 -16.988 10.461 1.00 89.81 118 VAL A CA 1
ATOM 951 C C . VAL A 1 118 ? -13.880 -16.250 9.154 1.00 89.81 118 VAL A C 1
ATOM 953 O O . VAL A 1 118 ? -14.299 -16.708 8.088 1.00 89.81 118 VAL A O 1
ATOM 956 N N . PHE A 1 119 ? -13.142 -15.141 9.205 1.00 90.81 119 PHE A N 1
ATOM 957 C CA . PHE A 1 119 ? -12.817 -14.358 8.016 1.00 90.81 119 PHE A CA 1
ATOM 958 C C . PHE A 1 119 ? -11.888 -15.091 7.045 1.00 90.81 119 PHE A C 1
ATOM 960 O O . PHE A 1 119 ? -12.089 -14.976 5.836 1.00 90.81 119 PHE A O 1
ATOM 967 N N . GLU A 1 120 ? -10.922 -15.871 7.537 1.00 89.44 120 GLU A N 1
ATOM 968 C CA . GLU A 1 120 ? -10.033 -16.693 6.705 1.00 89.44 120 GLU A CA 1
ATOM 969 C C . GLU A 1 120 ? -10.837 -17.754 5.947 1.00 89.44 120 GLU A C 1
ATOM 971 O O . GLU A 1 120 ? -10.717 -17.876 4.729 1.00 89.44 120 GLU A O 1
ATOM 976 N N . LYS A 1 121 ? -11.738 -18.470 6.638 1.00 87.25 121 LYS A N 1
ATOM 977 C CA . LYS A 1 121 ? -12.649 -19.441 6.001 1.00 87.25 121 LYS A CA 1
ATOM 978 C C . LYS A 1 121 ? -13.569 -18.790 4.969 1.00 87.25 121 LYS A C 1
ATOM 980 O O . LYS A 1 121 ? -13.938 -19.429 3.987 1.00 87.25 121 LYS A O 1
ATOM 985 N N . GLY A 1 122 ? -13.956 -17.539 5.205 1.00 84.75 122 GLY A N 1
ATOM 986 C CA . GLY A 1 122 ? -14.771 -16.745 4.292 1.00 84.75 122 GLY A CA 1
ATOM 987 C C . GLY A 1 122 ? -14.004 -16.105 3.132 1.00 84.75 122 GLY A C 1
ATOM 988 O O . GLY A 1 122 ? -14.644 -15.503 2.273 1.00 84.75 122 GLY A O 1
ATOM 989 N N . GLY A 1 123 ? -12.669 -16.194 3.105 1.00 85.69 123 GLY A N 1
ATOM 990 C CA . GLY A 1 123 ? -11.824 -15.521 2.112 1.00 85.69 123 GLY A CA 1
ATOM 991 C C . GLY A 1 123 ? -11.808 -13.991 2.229 1.00 85.69 123 GLY A C 1
ATOM 992 O O . GLY A 1 123 ? -11.502 -13.308 1.256 1.00 85.69 123 GLY A O 1
ATOM 993 N N . VAL A 1 124 ? -12.179 -13.445 3.392 1.00 85.69 124 VAL A N 1
ATOM 994 C CA . VAL A 1 124 ? -12.253 -11.994 3.649 1.00 85.69 124 VAL A CA 1
ATOM 995 C C . VAL A 1 124 ? -10.908 -11.436 4.121 1.00 85.69 124 VAL A C 1
ATOM 997 O O . VAL A 1 124 ? -10.577 -10.289 3.827 1.00 85.69 124 VAL A O 1
ATOM 1000 N N . VAL A 1 125 ? -10.123 -12.246 4.832 1.00 85.88 125 VAL A N 1
ATOM 1001 C CA . VAL A 1 125 ? -8.736 -11.935 5.200 1.00 85.88 125 VAL A CA 1
ATOM 1002 C C . VAL A 1 125 ? -7.796 -12.964 4.586 1.00 85.88 125 VAL A C 1
ATOM 1004 O O . VAL A 1 125 ? -8.199 -14.095 4.303 1.00 85.88 125 VAL A O 1
ATOM 1007 N N . THR A 1 126 ? -6.545 -12.568 4.363 1.00 81.19 126 THR A N 1
ATOM 1008 C CA . THR A 1 126 ? -5.509 -13.482 3.878 1.00 81.19 126 THR A CA 1
ATOM 1009 C C . THR A 1 126 ? -5.004 -14.364 5.022 1.00 81.19 126 THR A C 1
ATOM 1011 O O . THR A 1 126 ? -5.232 -14.082 6.198 1.00 81.19 126 THR A O 1
ATOM 1014 N N . ASN A 1 127 ? -4.252 -15.410 4.683 1.00 76.25 127 ASN A N 1
ATOM 1015 C CA . ASN A 1 127 ? -3.527 -16.234 5.656 1.00 76.25 127 ASN A CA 1
ATOM 1016 C C . ASN A 1 127 ? -2.298 -15.518 6.269 1.00 76.25 127 ASN A C 1
ATOM 1018 O O . ASN A 1 127 ? -1.545 -16.123 7.042 1.00 76.25 127 ASN A O 1
ATOM 1022 N N . GLU A 1 128 ? -2.062 -14.242 5.934 1.00 78.69 128 GLU A N 1
ATOM 1023 C CA . GLU A 1 128 ? -0.943 -13.455 6.445 1.00 78.69 128 GLU A CA 1
ATOM 1024 C C . GLU A 1 128 ? -1.162 -13.083 7.917 1.00 78.69 128 GLU A C 1
ATOM 1026 O O . GLU A 1 128 ? -1.663 -12.020 8.292 1.00 78.69 128 GLU A O 1
ATOM 1031 N N . THR A 1 129 ? -0.726 -13.996 8.777 1.00 85.50 129 THR A N 1
ATOM 1032 C CA . THR A 1 129 ? -0.923 -13.915 10.224 1.00 85.50 129 THR A CA 1
ATOM 1033 C C . THR A 1 129 ? -0.243 -12.696 10.845 1.00 85.50 129 THR A C 1
ATOM 1035 O O . THR A 1 129 ? -0.810 -12.057 11.728 1.00 85.50 129 THR A O 1
ATOM 1038 N N . LYS A 1 130 ? 0.930 -12.316 10.331 1.00 92.44 130 LYS A N 1
ATOM 1039 C CA . LYS A 1 130 ? 1.749 -11.239 10.896 1.00 92.44 130 LYS A CA 1
ATOM 1040 C C . LYS A 1 130 ? 1.073 -9.868 10.823 1.00 92.44 130 LYS A C 1
ATOM 1042 O O . LYS A 1 130 ? 1.188 -9.082 11.765 1.00 92.44 130 LYS A O 1
ATOM 1047 N N . VAL A 1 131 ? 0.388 -9.558 9.719 1.00 93.75 131 VAL A N 1
ATOM 1048 C CA . VAL A 1 131 ? -0.296 -8.263 9.557 1.00 93.75 131 VAL A CA 1
ATOM 1049 C C . VAL A 1 131 ? -1.505 -8.199 10.480 1.00 93.75 131 VAL A C 1
ATOM 1051 O O . VAL A 1 131 ? -1.650 -7.220 11.207 1.00 93.75 131 VAL A O 1
ATOM 1054 N N . TRP A 1 132 ? -2.310 -9.264 10.532 1.00 94.50 132 TRP A N 1
ATOM 1055 C CA . TRP A 1 132 ? -3.435 -9.362 11.465 1.00 94.50 132 TRP A CA 1
ATOM 1056 C C . TRP A 1 132 ? -2.996 -9.151 12.917 1.00 94.50 132 TRP A C 1
ATOM 1058 O O . TRP A 1 132 ? -3.534 -8.290 13.610 1.00 94.50 132 TRP A O 1
ATOM 1068 N N . GLU A 1 133 ? -1.983 -9.893 13.366 1.00 94.81 133 GLU A N 1
ATOM 1069 C CA . GLU A 1 133 ? -1.455 -9.780 14.728 1.00 94.81 133 GLU A CA 1
ATOM 1070 C C . GLU A 1 133 ? -0.934 -8.376 15.025 1.00 94.81 133 GLU A C 1
ATOM 1072 O O . GLU A 1 133 ? -1.223 -7.837 16.088 1.00 94.81 133 GLU A O 1
ATOM 1077 N N . SER A 1 134 ? -0.231 -7.749 14.077 1.00 96.44 134 SER A N 1
ATOM 1078 C CA . SER A 1 134 ? 0.260 -6.377 14.249 1.00 96.44 134 SER A CA 1
ATOM 1079 C C . SER A 1 134 ? -0.889 -5.388 14.461 1.00 96.44 134 SER A C 1
ATOM 1081 O O . SER A 1 134 ? -0.819 -4.559 15.366 1.00 96.44 134 SER A O 1
ATOM 1083 N N . VAL A 1 135 ? -1.967 -5.502 13.675 1.00 95.12 135 VAL A N 1
ATOM 1084 C CA . VAL A 1 135 ? -3.159 -4.650 13.817 1.00 95.12 135 VAL A CA 1
ATOM 1085 C C . VAL A 1 135 ? -3.820 -4.858 15.178 1.00 95.12 135 VAL A C 1
ATOM 1087 O O . VAL A 1 135 ? -4.061 -3.886 15.892 1.00 95.12 135 VAL A O 1
ATOM 1090 N N . ILE A 1 136 ? -4.067 -6.111 15.570 1.00 95.62 136 ILE A N 1
ATOM 1091 C CA . ILE A 1 136 ? -4.702 -6.434 16.855 1.00 95.62 136 ILE A CA 1
ATOM 1092 C C . ILE A 1 136 ? -3.859 -5.942 18.033 1.00 95.62 136 ILE A C 1
ATOM 1094 O O . ILE A 1 136 ? -4.395 -5.292 18.929 1.00 95.62 136 ILE A O 1
ATOM 1098 N N . ILE A 1 137 ? -2.550 -6.204 18.025 1.00 96.31 137 ILE A N 1
ATOM 1099 C CA . ILE A 1 137 ? -1.639 -5.798 19.102 1.00 96.31 137 ILE A CA 1
ATOM 1100 C C . ILE A 1 137 ? -1.618 -4.273 19.237 1.00 96.31 137 ILE A C 1
ATOM 1102 O O . ILE A 1 137 ? -1.743 -3.763 20.350 1.00 96.31 137 ILE A O 1
ATOM 1106 N N . SER A 1 138 ? -1.516 -3.534 18.127 1.00 95.81 138 SER A N 1
ATOM 1107 C CA . SER A 1 138 ? -1.586 -2.069 18.147 1.00 95.81 138 SER A CA 1
ATOM 1108 C C . SER A 1 138 ? -2.885 -1.572 18.788 1.00 95.81 138 SER A C 1
ATOM 1110 O O . SER A 1 138 ? -2.847 -0.775 19.728 1.00 95.81 138 SER A O 1
ATOM 1112 N N . LEU A 1 139 ? -4.034 -2.096 18.352 1.00 93.19 139 LEU A N 1
ATOM 1113 C CA . LEU A 1 139 ? -5.344 -1.694 18.872 1.00 93.19 139 LEU A CA 1
ATOM 1114 C C . LEU A 1 139 ? -5.529 -2.057 20.358 1.00 93.19 139 LEU A C 1
ATOM 1116 O O . LEU A 1 139 ? -6.074 -1.274 21.136 1.00 93.19 139 LEU A O 1
ATOM 1120 N N . GLN A 1 140 ? -5.037 -3.216 20.797 1.00 93.81 140 GLN A N 1
ATOM 1121 C CA . GLN A 1 140 ? -5.127 -3.646 22.197 1.00 93.81 140 GLN A CA 1
ATOM 1122 C C . GLN A 1 140 ? -4.162 -2.901 23.133 1.00 93.81 140 GLN A C 1
ATOM 1124 O O . GLN A 1 140 ? -4.438 -2.801 24.333 1.00 93.81 140 GLN A O 1
ATOM 1129 N N . ASN A 1 141 ? -3.048 -2.372 22.622 1.00 93.00 141 ASN A N 1
ATOM 1130 C CA . ASN A 1 141 ? -2.062 -1.652 23.429 1.00 93.00 141 ASN A CA 1
ATOM 1131 C C . ASN A 1 141 ? -2.422 -0.175 23.607 1.00 93.00 141 ASN A C 1
ATOM 1133 O O . ASN A 1 141 ? -2.475 0.325 24.738 1.00 93.00 141 ASN A O 1
ATOM 1137 N N . GLY A 1 142 ? -2.715 0.511 22.505 1.00 88.44 142 GLY A N 1
ATOM 1138 C CA . GLY A 1 142 ? -2.943 1.955 22.506 1.00 88.44 142 GLY A CA 1
ATOM 1139 C C . GLY A 1 142 ? -4.103 2.405 21.636 1.00 88.44 142 GLY A C 1
ATOM 1140 O O . GLY A 1 142 ? -4.229 3.604 21.397 1.00 88.44 142 GLY A O 1
ATOM 1141 N N . GLY A 1 143 ? -4.962 1.481 21.199 1.00 89.12 143 GLY A N 1
ATOM 1142 C CA . GLY A 1 143 ? -6.111 1.788 20.358 1.00 89.12 143 GLY A CA 1
ATOM 1143 C C . GLY A 1 143 ? -5.680 2.311 18.996 1.00 89.12 143 GLY A C 1
ATOM 1144 O O . GLY A 1 143 ? -4.653 1.923 18.435 1.00 89.12 143 GLY A O 1
ATOM 1145 N N . GLU A 1 144 ? -6.468 3.237 18.476 1.00 88.00 144 GLU A N 1
ATOM 1146 C CA . GLU A 1 144 ? -6.283 3.838 17.164 1.00 88.00 144 GLU A CA 1
ATOM 1147 C C . GLU A 1 144 ? -4.948 4.593 17.076 1.00 88.00 144 GLU A C 1
ATOM 1149 O O . GLU A 1 144 ? -4.308 4.576 16.032 1.00 88.00 144 GLU A O 1
ATOM 1154 N N . VAL A 1 145 ? -4.465 5.192 18.170 1.00 90.75 145 VAL A N 1
ATOM 1155 C CA . VAL A 1 145 ? -3.186 5.929 18.197 1.00 90.75 145 VAL A CA 1
ATOM 1156 C C . VAL A 1 145 ? -1.999 5.016 17.873 1.00 90.75 145 VAL A C 1
ATOM 1158 O O . VAL A 1 145 ? -1.189 5.338 17.002 1.00 90.75 145 VAL A O 1
ATOM 1161 N N . ASP A 1 146 ? -1.915 3.853 18.520 1.00 94.31 146 ASP A N 1
ATOM 1162 C CA . ASP A 1 146 ? -0.840 2.883 18.267 1.00 94.31 146 ASP A CA 1
ATOM 1163 C C . ASP A 1 146 ? -0.984 2.225 16.888 1.00 94.31 146 ASP A C 1
ATOM 1165 O O . ASP A 1 146 ? 0.019 1.886 16.253 1.00 94.31 146 ASP A O 1
ATOM 1169 N N . TYR A 1 147 ? -2.213 2.082 16.385 1.00 94.44 147 TYR A N 1
ATOM 1170 C CA . TYR A 1 147 ? -2.453 1.639 15.012 1.00 94.44 147 TYR A CA 1
ATOM 1171 C C . TYR A 1 147 ? -1.952 2.663 13.981 1.00 94.44 147 TYR A C 1
ATOM 1173 O O . TYR A 1 147 ? -1.284 2.289 13.015 1.00 94.44 147 TYR A O 1
ATOM 1181 N N . LEU A 1 148 ? -2.229 3.956 14.176 1.00 94.12 148 LEU A N 1
ATOM 1182 C CA . LEU A 1 148 ? -1.753 5.007 13.273 1.00 94.12 148 LEU A CA 1
ATOM 1183 C C . LEU A 1 148 ? -0.223 5.082 13.267 1.00 94.12 148 LEU A C 1
ATOM 1185 O O . LEU A 1 148 ? 0.369 5.181 12.196 1.00 94.12 148 LEU A O 1
ATOM 1189 N N . ASN A 1 149 ? 0.425 4.951 14.428 1.00 95.50 149 ASN A N 1
ATOM 1190 C CA . ASN A 1 149 ? 1.886 4.859 14.523 1.00 95.50 149 ASN A CA 1
ATOM 1191 C C . ASN A 1 149 ? 2.436 3.645 13.758 1.00 95.50 149 ASN A C 1
ATOM 1193 O O . ASN A 1 149 ? 3.410 3.757 13.007 1.00 95.50 149 ASN A O 1
ATOM 1197 N N . TYR A 1 150 ? 1.788 2.486 13.903 1.00 96.38 150 TYR A N 1
ATOM 1198 C CA . TYR A 1 150 ? 2.125 1.296 13.126 1.00 96.38 150 TYR A CA 1
ATOM 1199 C C . TYR A 1 150 ? 2.028 1.571 11.618 1.00 96.38 150 TYR A C 1
ATOM 1201 O O . TYR A 1 150 ? 2.994 1.324 10.893 1.00 96.38 150 TYR A O 1
ATOM 1209 N N . GLN A 1 151 ? 0.930 2.169 11.150 1.00 95.50 151 GLN A N 1
ATOM 1210 C CA . GLN A 1 151 ? 0.761 2.547 9.744 1.00 95.50 151 GLN A CA 1
ATOM 1211 C C . GLN A 1 151 ? 1.823 3.540 9.262 1.00 95.50 151 GLN A C 1
ATOM 1213 O O . GLN A 1 151 ? 2.403 3.339 8.196 1.00 95.50 151 GLN A O 1
ATOM 1218 N N . GLN A 1 152 ? 2.150 4.564 10.053 1.00 96.19 152 GLN A N 1
ATOM 1219 C CA . GLN A 1 152 ? 3.199 5.529 9.713 1.00 96.19 152 GLN A CA 1
ATOM 1220 C C . GLN A 1 152 ? 4.543 4.830 9.476 1.00 96.19 152 GLN A C 1
ATOM 1222 O O . GLN A 1 152 ? 5.206 5.108 8.477 1.00 96.19 152 GLN A O 1
ATOM 1227 N N . SER A 1 153 ? 4.916 3.876 10.337 1.00 96.06 153 SER A N 1
ATOM 1228 C CA . SER A 1 153 ? 6.159 3.109 10.171 1.00 96.06 153 SER A CA 1
ATOM 1229 C C . SER A 1 153 ? 6.181 2.299 8.869 1.00 96.06 153 SER A C 1
ATOM 1231 O O . SER A 1 153 ? 7.210 2.218 8.198 1.00 96.06 153 SER A O 1
ATOM 1233 N N . LYS A 1 154 ? 5.031 1.745 8.464 1.00 96.62 154 LYS A N 1
ATOM 1234 C CA . LYS A 1 154 ? 4.890 0.989 7.216 1.00 96.62 154 LYS A CA 1
ATOM 1235 C C . LYS A 1 154 ? 4.993 1.882 5.987 1.00 96.62 154 LYS A C 1
ATOM 1237 O O . LYS A 1 154 ? 5.675 1.505 5.037 1.00 96.62 154 LYS A O 1
ATOM 1242 N N . LEU A 1 155 ? 4.391 3.072 6.026 1.00 97.00 155 LEU A N 1
ATOM 1243 C CA . LEU A 1 155 ? 4.492 4.039 4.932 1.00 97.00 155 LEU A CA 1
ATOM 1244 C C . LEU A 1 155 ? 5.928 4.536 4.729 1.00 97.00 155 LEU A C 1
ATOM 1246 O O . LEU A 1 155 ? 6.349 4.661 3.587 1.00 97.00 155 LEU A O 1
ATOM 1250 N N . VAL A 1 156 ? 6.694 4.763 5.805 1.00 96.56 156 VAL A N 1
ATOM 1251 C CA . VAL A 1 156 ? 8.116 5.156 5.708 1.00 96.56 156 VAL A CA 1
ATOM 1252 C C . VAL A 1 156 ? 8.932 4.100 4.964 1.00 96.56 156 VAL A C 1
ATOM 1254 O O . VAL A 1 156 ? 9.691 4.422 4.055 1.00 96.56 156 VAL A O 1
ATOM 1257 N N . ILE A 1 157 ? 8.768 2.826 5.330 1.00 96.50 157 ILE A N 1
ATOM 1258 C CA . ILE A 1 157 ? 9.491 1.726 4.677 1.00 96.50 157 ILE A CA 1
ATOM 1259 C C . ILE A 1 157 ? 9.094 1.627 3.200 1.00 96.50 157 ILE A C 1
ATOM 1261 O O . ILE A 1 157 ? 9.952 1.399 2.345 1.00 96.50 157 ILE A O 1
ATOM 1265 N N . PHE A 1 158 ? 7.806 1.797 2.895 1.00 97.81 158 PHE A N 1
ATOM 1266 C CA . PHE A 1 158 ? 7.325 1.749 1.520 1.00 97.81 158 PHE A CA 1
ATOM 1267 C C . PHE A 1 158 ? 7.866 2.912 0.680 1.00 97.81 158 PHE A C 1
ATOM 1269 O O . PHE A 1 158 ? 8.324 2.683 -0.434 1.00 97.81 158 PHE A O 1
ATOM 1276 N N . GLU A 1 159 ? 7.910 4.126 1.230 1.00 97.06 159 GLU A N 1
ATOM 1277 C CA . GLU A 1 159 ? 8.456 5.295 0.535 1.00 97.06 159 GLU A CA 1
ATOM 1278 C C . GLU A 1 159 ? 9.930 5.116 0.206 1.00 97.06 159 GLU A C 1
ATOM 1280 O O . GLU A 1 159 ? 10.313 5.298 -0.945 1.00 97.06 159 GLU A O 1
ATOM 1285 N N . ASN A 1 160 ? 10.732 4.657 1.168 1.00 97.62 160 ASN A N 1
ATOM 1286 C CA . ASN A 1 160 ? 12.138 4.348 0.917 1.00 97.62 160 ASN A CA 1
ATOM 1287 C C . ASN A 1 160 ? 12.293 3.285 -0.184 1.00 97.62 160 ASN A C 1
ATOM 1289 O O . ASN A 1 160 ? 13.198 3.368 -1.004 1.00 97.62 160 ASN A O 1
ATOM 1293 N N . THR A 1 161 ? 11.394 2.296 -0.226 1.00 97.94 161 THR A N 1
ATOM 1294 C CA . THR A 1 161 ? 11.417 1.254 -1.263 1.00 97.94 161 THR A CA 1
ATOM 1295 C C . THR A 1 161 ? 11.111 1.835 -2.645 1.00 97.94 161 THR A C 1
ATOM 1297 O O . THR A 1 161 ? 11.821 1.523 -3.596 1.00 97.94 161 THR A O 1
ATOM 1300 N N . LEU A 1 162 ? 10.086 2.688 -2.768 1.00 97.81 162 LEU A N 1
ATOM 1301 C CA . LEU A 1 162 ? 9.742 3.333 -4.039 1.00 97.81 162 LEU A CA 1
ATOM 1302 C C . LEU A 1 162 ? 10.819 4.318 -4.499 1.00 97.81 162 LEU A C 1
ATOM 1304 O O . LEU A 1 162 ? 11.126 4.355 -5.686 1.00 97.81 162 LEU A O 1
ATOM 1308 N N . GLN A 1 163 ? 11.401 5.080 -3.573 1.00 98.25 163 GLN A N 1
ATOM 1309 C CA . GLN A 1 163 ? 12.480 6.017 -3.867 1.00 98.25 163 GLN A CA 1
ATOM 1310 C C . GLN A 1 163 ? 13.709 5.280 -4.412 1.00 98.25 163 GLN A C 1
ATOM 1312 O O . GLN A 1 163 ? 14.202 5.625 -5.483 1.00 98.25 163 GLN A O 1
ATOM 1317 N N . ASN A 1 164 ? 14.135 4.204 -3.745 1.00 97.81 164 ASN A N 1
ATOM 1318 C CA . ASN A 1 164 ? 15.235 3.371 -4.230 1.00 97.81 164 ASN A CA 1
ATOM 1319 C C . ASN A 1 164 ? 14.904 2.748 -5.595 1.00 97.81 164 ASN A C 1
ATOM 1321 O O . ASN A 1 164 ? 15.739 2.745 -6.491 1.00 97.81 164 ASN A O 1
ATOM 1325 N N . LEU A 1 165 ? 13.676 2.245 -5.781 1.00 96.75 165 LEU A N 1
ATOM 1326 C CA . LEU A 1 165 ? 13.254 1.655 -7.055 1.00 96.75 165 LEU A CA 1
ATOM 1327 C C . LEU A 1 165 ? 13.320 2.678 -8.196 1.00 96.75 165 LEU A C 1
ATOM 1329 O O . LEU A 1 165 ? 13.822 2.370 -9.275 1.00 96.75 165 LEU A O 1
ATOM 1333 N N . PHE A 1 166 ? 12.841 3.897 -7.952 1.00 97.62 166 PHE A N 1
ATOM 1334 C CA . PHE A 1 166 ? 12.917 5.001 -8.902 1.00 97.62 166 PHE A CA 1
ATOM 1335 C C . PHE A 1 166 ? 14.369 5.324 -9.280 1.00 97.62 166 PHE A C 1
ATOM 1337 O O . PHE A 1 166 ? 14.681 5.441 -10.465 1.00 97.62 166 PHE A O 1
ATOM 1344 N N . GLU A 1 167 ? 15.267 5.396 -8.296 1.00 96.88 167 GLU A N 1
ATOM 1345 C CA . GLU A 1 167 ? 16.700 5.629 -8.514 1.00 96.88 167 GLU A CA 1
ATOM 1346 C C . GLU A 1 167 ? 17.362 4.508 -9.329 1.00 96.88 167 GLU A C 1
ATOM 1348 O O . GLU A 1 167 ? 18.163 4.792 -10.221 1.00 96.88 167 GLU A O 1
ATOM 1353 N N . GLU A 1 168 ? 17.005 3.241 -9.095 1.00 94.75 168 GLU A N 1
ATOM 1354 C CA . GLU A 1 168 ? 17.492 2.125 -9.914 1.00 94.75 168 GLU A CA 1
ATOM 1355 C C . GLU A 1 168 ? 17.014 2.230 -11.369 1.00 94.75 168 GLU A C 1
ATOM 1357 O O . GLU A 1 168 ? 17.809 2.061 -12.297 1.00 94.75 168 GLU A O 1
ATOM 1362 N N . TYR A 1 169 ? 15.746 2.592 -11.599 1.00 94.31 169 TYR A N 1
ATOM 1363 C CA . TYR A 1 169 ? 15.246 2.815 -12.958 1.00 94.31 169 TYR A CA 1
ATOM 1364 C C . TYR A 1 169 ? 15.955 3.976 -13.659 1.00 94.31 169 TYR A C 1
ATOM 1366 O O . TYR A 1 169 ? 16.209 3.889 -14.861 1.00 94.31 169 TYR A O 1
ATOM 1374 N N . GLN A 1 170 ? 16.333 5.048 -12.956 1.00 94.12 170 GLN A N 1
ATOM 1375 C CA . GLN A 1 170 ? 17.074 6.169 -13.555 1.00 94.12 170 GLN A CA 1
ATOM 1376 C C . GLN A 1 170 ? 18.422 5.746 -14.163 1.00 94.12 170 GLN A C 1
ATOM 1378 O O . GLN A 1 170 ? 18.873 6.336 -15.146 1.00 94.12 170 GLN A O 1
ATOM 1383 N N . LYS A 1 171 ? 19.050 4.688 -13.641 1.00 92.25 171 LYS A N 1
ATOM 1384 C CA . LYS A 1 171 ? 20.328 4.168 -14.157 1.00 92.25 171 LYS A CA 1
ATOM 1385 C C . LYS A 1 171 ? 20.188 3.463 -15.512 1.00 92.25 171 LYS A C 1
ATOM 1387 O O . LYS A 1 171 ? 21.186 3.301 -16.218 1.00 92.25 171 LYS A O 1
ATOM 1392 N N . LEU A 1 172 ? 18.973 3.063 -15.901 1.00 90.38 172 LEU A N 1
ATOM 1393 C CA . LEU A 1 172 ? 18.735 2.277 -17.114 1.00 90.38 172 LEU A CA 1
ATOM 1394 C C . LEU A 1 172 ? 18.784 3.073 -18.421 1.00 90.38 172 LEU A C 1
ATOM 1396 O O . LEU A 1 172 ? 18.962 2.461 -19.472 1.00 90.38 172 LEU A O 1
ATOM 1400 N N . GLU A 1 173 ? 18.669 4.407 -18.401 1.00 91.12 173 GLU A N 1
ATOM 1401 C CA . GLU A 1 173 ? 18.494 5.197 -19.633 1.00 91.12 173 GLU A CA 1
ATOM 1402 C C . GLU A 1 173 ? 19.557 4.886 -20.703 1.00 91.12 173 GLU A C 1
ATOM 1404 O O . GLU A 1 173 ? 19.241 4.724 -21.884 1.00 91.12 173 GLU A O 1
ATOM 1409 N N . LYS A 1 174 ? 20.827 4.768 -20.296 1.00 90.19 174 LYS A N 1
ATOM 1410 C CA . LYS A 1 174 ? 21.933 4.450 -21.210 1.00 90.19 174 LYS A CA 1
ATOM 1411 C C . LYS A 1 174 ? 21.736 3.097 -21.898 1.00 90.19 174 LYS A C 1
ATOM 1413 O O . LYS A 1 174 ? 22.002 2.987 -23.091 1.00 90.19 174 LYS A O 1
ATOM 1418 N N . TYR A 1 175 ? 21.295 2.093 -21.152 1.00 88.56 175 TYR A N 1
ATOM 1419 C CA . TYR A 1 175 ? 21.129 0.727 -21.641 1.00 88.56 175 TYR A CA 1
ATOM 1420 C C . TYR A 1 175 ? 19.905 0.600 -22.545 1.00 88.56 175 TYR A C 1
ATOM 1422 O O . TYR A 1 175 ? 19.985 -0.072 -23.568 1.00 88.56 175 TYR A O 1
ATOM 1430 N N . ILE A 1 176 ? 18.840 1.348 -22.242 1.00 87.81 176 ILE A N 1
ATOM 1431 C CA . ILE A 1 176 ? 17.646 1.450 -23.093 1.00 87.81 176 ILE A CA 1
ATOM 1432 C C . ILE A 1 176 ? 18.001 2.046 -24.455 1.00 87.81 176 ILE A C 1
ATOM 1434 O O . ILE A 1 176 ? 17.619 1.533 -25.502 1.00 87.81 176 ILE A O 1
ATOM 1438 N N . ARG A 1 177 ? 18.818 3.106 -24.473 1.00 87.12 177 ARG A N 1
ATOM 1439 C CA . ARG A 1 177 ? 19.312 3.692 -25.732 1.00 87.12 177 ARG A CA 1
ATOM 1440 C C . ARG A 1 177 ? 20.154 2.714 -26.551 1.00 87.12 177 ARG A C 1
ATOM 1442 O O . ARG A 1 177 ? 20.197 2.826 -27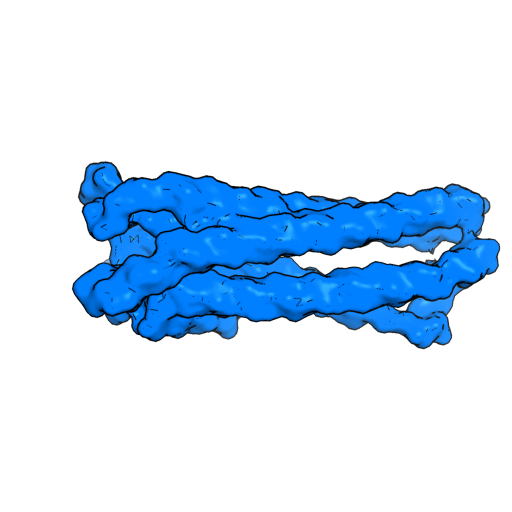.774 1.00 87.12 177 ARG A O 1
ATOM 1449 N N . GLN A 1 178 ? 20.835 1.790 -25.879 1.00 86.88 178 GLN A N 1
ATOM 1450 C CA . GLN A 1 178 ? 21.654 0.752 -26.499 1.00 86.88 178 GLN A CA 1
ATOM 1451 C C . GLN A 1 178 ? 20.841 -0.474 -26.939 1.00 86.88 178 GLN A C 1
ATOM 1453 O O . GLN A 1 178 ? 21.396 -1.312 -27.644 1.00 86.88 178 GLN A O 1
ATOM 1458 N N . GLY A 1 179 ? 19.559 -0.574 -26.572 1.00 83.62 179 GLY A N 1
ATOM 1459 C CA . GLY A 1 179 ? 18.708 -1.712 -26.917 1.00 83.62 179 GLY A CA 1
ATOM 1460 C C . GLY A 1 179 ? 19.042 -2.987 -26.136 1.00 83.62 179 GLY A C 1
ATOM 1461 O O . GLY A 1 179 ? 18.810 -4.088 -26.629 1.00 83.62 179 GLY A O 1
ATOM 1462 N N . VAL A 1 180 ? 19.670 -2.866 -24.963 1.00 85.00 180 VAL A N 1
ATOM 1463 C CA . VAL A 1 180 ? 20.166 -4.015 -24.181 1.00 85.00 180 VAL A CA 1
ATOM 1464 C C . VAL A 1 180 ? 19.529 -4.130 -22.802 1.00 85.00 180 VAL A C 1
ATOM 1466 O O . VAL A 1 180 ? 19.812 -5.088 -22.089 1.00 85.00 180 VAL A O 1
ATOM 1469 N N . SER A 1 181 ? 18.676 -3.190 -22.399 1.00 82.62 181 SER A N 1
ATOM 1470 C CA . SER A 1 181 ? 18.103 -3.158 -21.055 1.00 82.62 181 SER A CA 1
ATOM 1471 C C . SER A 1 181 ? 17.254 -4.396 -20.751 1.00 82.62 181 SER A C 1
ATOM 1473 O O . SER A 1 181 ? 17.398 -4.964 -19.674 1.00 82.62 181 SER A O 1
ATOM 1475 N N . HIS A 1 182 ? 16.416 -4.860 -21.680 1.00 76.62 182 HIS A N 1
ATOM 1476 C CA . HIS A 1 182 ? 15.507 -5.999 -21.498 1.00 76.62 182 HIS A CA 1
ATOM 1477 C C . HIS A 1 182 ? 16.228 -7.327 -21.220 1.00 76.62 182 HIS A C 1
ATOM 1479 O O . HIS A 1 182 ? 15.731 -8.147 -20.450 1.00 76.62 182 HIS A O 1
ATOM 1485 N N . VAL A 1 183 ? 17.410 -7.544 -21.808 1.00 74.69 183 VAL A N 1
ATOM 1486 C CA . VAL A 1 183 ? 18.236 -8.739 -21.546 1.00 74.69 183 VAL A CA 1
ATOM 1487 C C . VAL A 1 183 ? 19.225 -8.530 -20.407 1.00 74.69 183 VAL A C 1
ATOM 1489 O O . VAL A 1 183 ? 19.516 -9.474 -19.675 1.00 74.69 183 VAL A O 1
ATOM 1492 N N . ALA A 1 184 ? 19.730 -7.308 -20.236 1.00 68.38 184 ALA A N 1
ATOM 1493 C CA . ALA A 1 184 ? 20.821 -7.021 -19.317 1.00 68.38 184 ALA A CA 1
ATOM 1494 C C . ALA A 1 184 ? 20.359 -6.439 -17.976 1.00 68.38 184 ALA A C 1
ATOM 1496 O O . ALA A 1 184 ? 21.211 -6.163 -17.144 1.00 68.38 184 ALA A O 1
ATOM 1497 N N . ILE A 1 185 ? 19.057 -6.274 -17.699 1.00 76.62 185 ILE A N 1
ATOM 1498 C CA . ILE A 1 185 ? 18.589 -5.674 -16.429 1.00 76.62 185 ILE A CA 1
ATOM 1499 C C . ILE A 1 185 ? 19.156 -6.384 -15.191 1.00 76.62 185 ILE A C 1
ATOM 1501 O O . ILE A 1 185 ? 19.389 -5.761 -14.163 1.00 76.62 185 ILE A O 1
ATOM 1505 N N . ARG A 1 186 ? 19.434 -7.687 -15.306 1.00 69.31 186 ARG A N 1
ATOM 1506 C CA . ARG A 1 186 ? 20.103 -8.481 -14.270 1.00 69.31 186 ARG A CA 1
ATOM 1507 C C . ARG A 1 186 ? 21.609 -8.208 -14.180 1.00 69.31 186 ARG A C 1
ATOM 1509 O O . ARG A 1 186 ? 22.167 -8.261 -13.090 1.00 69.31 186 ARG A O 1
ATOM 1516 N N . ASP A 1 187 ? 22.248 -7.945 -15.313 1.00 73.38 187 ASP A N 1
ATOM 1517 C CA . ASP A 1 187 ? 23.697 -7.769 -15.449 1.00 73.38 187 ASP A CA 1
ATOM 1518 C C . ASP A 1 187 ? 24.134 -6.309 -15.225 1.00 73.38 187 ASP A C 1
ATOM 1520 O O . ASP A 1 187 ? 25.305 -6.044 -14.975 1.00 73.38 187 ASP A O 1
ATOM 1524 N N . ILE A 1 188 ? 23.194 -5.359 -15.275 1.00 76.94 188 ILE A N 1
ATOM 1525 C CA . ILE A 1 188 ? 23.410 -3.912 -15.104 1.00 76.94 188 ILE A CA 1
ATOM 1526 C C . ILE A 1 188 ? 23.682 -3.521 -13.627 1.00 76.94 188 ILE A C 1
ATOM 1528 O O . ILE A 1 188 ? 23.842 -2.342 -13.321 1.00 76.94 188 ILE A O 1
ATOM 1532 N N . GLU A 1 189 ? 23.805 -4.497 -12.715 1.00 82.38 189 GLU A N 1
ATOM 1533 C CA . GLU A 1 189 ? 24.019 -4.287 -11.268 1.00 82.38 189 GLU A CA 1
ATOM 1534 C C . GLU A 1 189 ? 22.977 -3.329 -10.656 1.00 82.38 189 GLU A C 1
ATOM 1536 O O . GLU A 1 189 ? 23.303 -2.414 -9.900 1.00 82.38 189 GLU A O 1
ATOM 1541 N N . VAL A 1 190 ? 21.705 -3.535 -11.012 1.00 86.25 190 VAL A N 1
ATOM 1542 C CA . VAL A 1 190 ? 20.561 -2.773 -10.489 1.00 86.25 190 VAL A CA 1
ATOM 1543 C C . VAL A 1 190 ? 19.623 -3.660 -9.682 1.00 86.25 190 VAL A C 1
ATOM 1545 O O . VAL A 1 190 ? 19.355 -4.810 -10.033 1.00 86.25 190 VAL A O 1
ATOM 1548 N N . ASP A 1 191 ? 19.042 -3.088 -8.633 1.00 89.81 191 ASP A N 1
ATOM 1549 C CA . ASP A 1 191 ? 18.173 -3.800 -7.688 1.00 89.81 191 ASP A CA 1
ATOM 1550 C C . ASP A 1 191 ? 16.675 -3.724 -8.052 1.00 89.81 191 ASP A C 1
ATOM 1552 O O . ASP A 1 191 ? 15.802 -3.865 -7.196 1.00 89.81 191 ASP A O 1
ATOM 1556 N N . ILE A 1 192 ? 16.335 -3.540 -9.333 1.00 91.19 192 ILE A N 1
ATOM 1557 C CA . ILE A 1 192 ? 14.943 -3.334 -9.783 1.00 91.19 192 ILE A CA 1
ATOM 1558 C C . ILE A 1 192 ? 14.032 -4.498 -9.379 1.00 91.19 192 ILE A C 1
ATOM 1560 O O . ILE A 1 192 ? 13.000 -4.288 -8.746 1.00 91.19 192 ILE A O 1
ATOM 1564 N N . THR A 1 193 ? 14.407 -5.737 -9.702 1.00 90.12 193 THR A N 1
ATOM 1565 C CA . THR A 1 193 ? 13.602 -6.930 -9.385 1.00 90.12 193 THR A CA 1
ATOM 1566 C C . THR A 1 193 ? 13.327 -7.089 -7.884 1.00 90.12 193 THR A C 1
ATOM 1568 O O . THR A 1 193 ? 12.152 -7.194 -7.510 1.00 90.12 193 THR A O 1
ATOM 1571 N N . PRO A 1 194 ? 14.345 -7.112 -6.994 1.00 93.00 194 PRO A N 1
ATOM 1572 C CA . PRO A 1 194 ? 14.086 -7.233 -5.562 1.00 93.00 194 PRO A CA 1
ATOM 1573 C C . PRO A 1 194 ? 13.291 -6.043 -5.008 1.00 93.00 194 PRO A C 1
ATOM 1575 O O . PRO A 1 194 ? 12.391 -6.258 -4.194 1.00 93.00 194 PRO A O 1
ATOM 1578 N N . LEU A 1 195 ? 13.538 -4.814 -5.473 1.00 95.94 195 LEU A N 1
ATOM 1579 C CA . LEU A 1 195 ? 12.799 -3.633 -5.017 1.00 95.94 195 LEU A CA 1
ATOM 1580 C C . LEU A 1 195 ? 11.335 -3.632 -5.484 1.00 95.94 195 LEU A C 1
ATOM 1582 O O . LEU A 1 195 ? 10.454 -3.288 -4.695 1.00 95.94 195 LEU A O 1
ATOM 1586 N N . THR A 1 196 ? 11.037 -4.097 -6.699 1.00 95.44 196 THR A N 1
ATOM 1587 C CA . THR A 1 196 ? 9.657 -4.298 -7.175 1.00 95.44 196 THR A CA 1
ATOM 1588 C C . THR A 1 196 ? 8.927 -5.342 -6.328 1.00 95.44 196 THR A C 1
ATOM 1590 O O . THR A 1 196 ? 7.798 -5.108 -5.887 1.00 95.44 196 THR A O 1
ATOM 1593 N N . ALA A 1 197 ? 9.574 -6.473 -6.022 1.00 94.88 197 ALA A N 1
ATOM 1594 C CA . ALA A 1 197 ? 8.998 -7.502 -5.153 1.00 94.88 197 ALA A CA 1
ATOM 1595 C C . ALA A 1 197 ? 8.749 -6.979 -3.725 1.00 94.88 197 ALA A C 1
ATOM 1597 O O . ALA A 1 197 ? 7.701 -7.245 -3.122 1.00 94.88 197 ALA A O 1
ATOM 1598 N N . MET A 1 198 ? 9.681 -6.185 -3.189 1.00 96.69 198 MET A N 1
ATOM 1599 C CA . MET A 1 198 ? 9.509 -5.504 -1.907 1.00 96.69 198 MET A CA 1
ATOM 1600 C C . MET A 1 198 ? 8.338 -4.517 -1.947 1.00 96.69 198 MET A C 1
ATOM 1602 O O . MET A 1 198 ? 7.510 -4.542 -1.037 1.00 96.69 198 MET A O 1
ATOM 1606 N N . ALA A 1 199 ? 8.224 -3.694 -2.993 1.00 97.31 199 ALA A N 1
ATOM 1607 C CA . ALA A 1 199 ? 7.141 -2.726 -3.153 1.00 97.31 199 ALA A CA 1
ATOM 1608 C C . ALA A 1 199 ? 5.766 -3.414 -3.167 1.00 97.31 199 ALA A C 1
ATOM 1610 O O . ALA A 1 199 ? 4.887 -3.035 -2.393 1.00 97.31 199 ALA A O 1
ATOM 1611 N N . LEU A 1 200 ? 5.608 -4.487 -3.950 1.00 96.44 200 LEU A N 1
ATOM 1612 C CA . LEU A 1 200 ? 4.387 -5.306 -3.978 1.00 96.44 200 LEU A CA 1
ATOM 1613 C C . LEU A 1 200 ? 4.047 -5.888 -2.602 1.00 96.44 200 LEU A C 1
ATOM 1615 O O . LEU A 1 200 ? 2.896 -5.837 -2.164 1.00 96.44 200 LEU A O 1
ATOM 1619 N N . THR A 1 201 ? 5.057 -6.382 -1.884 1.00 95.25 201 THR A N 1
ATOM 1620 C CA . THR A 1 201 ? 4.883 -6.881 -0.514 1.00 95.25 201 THR A CA 1
ATOM 1621 C C . THR A 1 201 ? 4.384 -5.770 0.414 1.00 95.25 201 THR A C 1
ATOM 1623 O O . THR A 1 201 ? 3.455 -5.983 1.189 1.00 95.25 201 THR A O 1
ATOM 1626 N N . LYS A 1 202 ? 4.944 -4.554 0.324 1.00 95.94 202 LYS A N 1
ATOM 1627 C CA . LYS A 1 202 ? 4.521 -3.414 1.158 1.00 95.94 202 LYS A CA 1
ATOM 1628 C C . LYS A 1 202 ? 3.129 -2.904 0.824 1.00 95.94 202 LYS A C 1
ATOM 1630 O O . LYS A 1 202 ? 2.387 -2.576 1.748 1.00 95.94 202 LYS A O 1
ATOM 1635 N N . ILE A 1 203 ? 2.746 -2.915 -0.449 1.00 95.06 203 ILE A N 1
ATOM 1636 C CA . ILE A 1 203 ? 1.370 -2.640 -0.871 1.00 95.06 203 ILE A CA 1
ATOM 1637 C C . ILE A 1 203 ? 0.417 -3.658 -0.234 1.00 95.06 203 ILE A C 1
ATOM 1639 O O . ILE A 1 203 ? -0.562 -3.257 0.395 1.00 95.06 203 ILE A O 1
ATOM 1643 N N . SER A 1 204 ? 0.723 -4.957 -0.330 1.00 93.62 204 SER A N 1
ATOM 1644 C CA . SER A 1 204 ? -0.096 -6.017 0.274 1.00 93.62 204 SER A CA 1
ATOM 1645 C C . SER A 1 204 ? -0.237 -5.846 1.789 1.00 93.62 204 SER A C 1
ATOM 1647 O O . SER A 1 204 ? -1.356 -5.878 2.304 1.00 93.62 204 SER A O 1
ATOM 1649 N N . GLU A 1 205 ? 0.871 -5.598 2.501 1.00 93.81 205 GLU A N 1
ATOM 1650 C CA . GLU A 1 205 ? 0.874 -5.364 3.953 1.00 93.81 205 GLU A CA 1
ATOM 1651 C C . GLU A 1 205 ? -0.022 -4.165 4.335 1.00 93.81 205 GLU A C 1
ATOM 1653 O O . GLU A 1 205 ? -0.850 -4.267 5.245 1.00 93.81 205 GLU A O 1
ATOM 1658 N N . LEU A 1 206 ? 0.117 -3.030 3.637 1.00 93.75 206 LEU A N 1
ATOM 1659 C CA . LEU A 1 206 ? -0.641 -1.801 3.911 1.00 93.75 206 LEU A CA 1
ATOM 1660 C C . LEU A 1 206 ? -2.140 -1.971 3.626 1.00 93.75 206 LEU A C 1
ATOM 1662 O O . LEU A 1 206 ? -2.975 -1.636 4.469 1.00 93.75 206 LEU A O 1
ATOM 1666 N N . MET A 1 207 ? -2.492 -2.531 2.466 1.00 91.44 207 MET A N 1
ATOM 1667 C CA . MET A 1 207 ? -3.889 -2.743 2.070 1.00 91.44 207 MET A CA 1
ATOM 1668 C C . MET A 1 207 ? -4.585 -3.776 2.964 1.00 91.44 207 MET A C 1
ATOM 1670 O O . MET A 1 207 ? -5.740 -3.584 3.359 1.00 91.44 207 MET A O 1
ATOM 1674 N N . SER A 1 208 ? -3.873 -4.844 3.338 1.00 92.56 208 SER A N 1
ATOM 1675 C CA . SER A 1 208 ? -4.373 -5.842 4.287 1.00 92.56 208 SER A CA 1
ATOM 1676 C C . SER A 1 208 ? -4.607 -5.212 5.653 1.00 92.56 208 SER A C 1
ATOM 1678 O O . SER A 1 208 ? -5.680 -5.374 6.224 1.00 92.56 208 SER A O 1
ATOM 1680 N N . SER A 1 209 ? -3.667 -4.403 6.148 1.00 93.12 209 SER A N 1
ATOM 1681 C CA . SER A 1 209 ? -3.841 -3.717 7.427 1.00 93.12 209 SER A CA 1
ATOM 1682 C C . SER A 1 209 ? -5.051 -2.778 7.446 1.00 93.12 209 SER A C 1
ATOM 1684 O O . SER A 1 209 ? -5.794 -2.777 8.426 1.00 93.12 209 SER A O 1
ATOM 1686 N N . LEU A 1 210 ? -5.271 -1.995 6.383 1.00 90.44 210 LEU A N 1
ATOM 1687 C CA . LEU A 1 210 ? -6.458 -1.141 6.254 1.00 90.44 210 LEU A CA 1
ATOM 1688 C C . LEU A 1 210 ? -7.754 -1.955 6.302 1.00 90.44 210 LEU A C 1
ATOM 1690 O O . LEU A 1 210 ? -8.712 -1.587 6.986 1.00 90.44 210 LEU A O 1
ATOM 1694 N N . THR A 1 211 ? -7.767 -3.078 5.587 1.00 89.44 211 THR A N 1
ATOM 1695 C CA . THR A 1 211 ? -8.903 -4.003 5.565 1.00 89.44 211 THR A CA 1
ATOM 1696 C C . THR A 1 211 ? -9.165 -4.561 6.962 1.00 89.44 211 THR A C 1
ATOM 1698 O O . THR A 1 211 ? -10.301 -4.535 7.438 1.00 89.44 211 THR A O 1
ATOM 1701 N N . TYR A 1 212 ? -8.115 -5.011 7.650 1.00 91.38 212 TYR A N 1
ATOM 1702 C CA . TYR A 1 212 ? -8.213 -5.638 8.966 1.00 91.38 212 TYR A CA 1
ATOM 1703 C C . TYR A 1 212 ? -8.664 -4.653 10.033 1.00 91.38 212 TYR A C 1
ATOM 1705 O O . TYR A 1 212 ? -9.545 -5.006 10.813 1.00 91.38 212 TYR A O 1
ATOM 1713 N N . LEU A 1 213 ? -8.158 -3.412 10.021 1.00 89.94 213 LEU A N 1
ATOM 1714 C CA . LEU A 1 213 ? -8.680 -2.359 10.891 1.00 89.94 213 LEU A CA 1
ATOM 1715 C C . LEU A 1 213 ? -10.194 -2.251 10.729 1.00 89.94 213 LEU A C 1
ATOM 1717 O O . LEU A 1 213 ? -10.916 -2.336 11.712 1.00 89.94 213 LEU A O 1
ATOM 1721 N N . CYS A 1 214 ? -10.684 -2.094 9.501 1.00 86.62 214 CYS A N 1
ATOM 1722 C CA . CYS A 1 214 ? -12.108 -1.883 9.286 1.00 86.62 214 CYS A CA 1
ATOM 1723 C C . CYS A 1 214 ? -12.957 -3.092 9.711 1.00 86.62 214 CYS A C 1
ATOM 1725 O O . CYS A 1 214 ? -14.016 -2.905 10.305 1.00 86.62 214 CYS A O 1
ATOM 1727 N N . LEU A 1 215 ? -12.503 -4.327 9.475 1.00 88.31 215 LEU A N 1
ATOM 1728 C CA . LEU A 1 215 ? -13.206 -5.525 9.953 1.00 88.31 215 LEU A CA 1
ATOM 1729 C C . LEU A 1 215 ? -13.280 -5.580 11.485 1.00 88.31 215 LEU A C 1
ATOM 1731 O O . LEU A 1 215 ? -14.343 -5.870 12.040 1.00 88.31 215 LEU A O 1
ATOM 1735 N N . VAL A 1 216 ? -12.168 -5.281 12.160 1.00 88.94 216 VAL A N 1
ATOM 1736 C CA . VAL A 1 216 ? -12.089 -5.253 13.626 1.00 88.94 216 VAL A CA 1
ATOM 1737 C C . VAL A 1 216 ? -12.969 -4.136 14.182 1.00 88.94 216 VAL A C 1
ATOM 1739 O O . VAL A 1 216 ? -13.798 -4.396 15.043 1.00 88.94 216 VAL A O 1
ATOM 1742 N N . GLU A 1 217 ? -12.867 -2.924 13.646 1.00 83.25 217 GLU A N 1
ATOM 1743 C CA . GLU A 1 217 ? -13.670 -1.753 14.023 1.00 83.25 217 GLU A CA 1
ATOM 1744 C C . GLU A 1 217 ? -15.176 -1.996 13.914 1.00 83.25 217 GLU A C 1
ATOM 1746 O O . GLU A 1 217 ? -15.938 -1.621 14.806 1.00 83.25 217 GLU A O 1
ATOM 1751 N N . TYR A 1 218 ? -15.628 -2.637 12.832 1.00 80.31 218 TYR A N 1
ATOM 1752 C CA . TYR A 1 218 ? -17.048 -2.945 12.662 1.00 80.31 218 TYR A CA 1
ATOM 1753 C C . TYR A 1 218 ? -17.536 -4.037 13.612 1.00 80.31 218 TYR A C 1
ATOM 1755 O O . TYR A 1 218 ? -18.703 -4.008 13.990 1.00 80.31 218 TYR A O 1
ATOM 1763 N N . SER A 1 219 ? -16.669 -4.973 13.999 1.00 84.06 219 SER A N 1
ATOM 1764 C CA . SER A 1 219 ? -17.050 -6.130 14.821 1.00 84.06 219 SER A CA 1
ATOM 1765 C C . SER A 1 219 ? -16.856 -5.894 16.324 1.00 84.06 219 SER A C 1
ATOM 1767 O O . SER A 1 219 ? -17.525 -6.512 17.147 1.00 84.06 219 SER A O 1
ATOM 1769 N N . ALA A 1 220 ? -15.940 -5.002 16.709 1.00 82.62 220 ALA A N 1
ATOM 1770 C CA . ALA A 1 220 ? -15.620 -4.694 18.104 1.00 82.62 220 ALA A CA 1
ATOM 1771 C C . ALA A 1 220 ? -16.510 -3.587 18.696 1.00 82.62 220 ALA A C 1
ATOM 1773 O O . ALA A 1 220 ? -16.435 -3.299 19.896 1.00 82.62 220 ALA A O 1
ATOM 1774 N N . HIS A 1 221 ? -17.334 -2.928 17.877 1.00 74.38 221 HIS A N 1
ATOM 1775 C CA . HIS A 1 221 ? -18.074 -1.733 18.271 1.00 74.38 221 HIS A CA 1
ATOM 1776 C C . HIS A 1 221 ? -19.543 -1.769 17.842 1.00 74.38 221 HIS A C 1
ATOM 1778 O O . HIS A 1 221 ? -19.913 -2.310 16.803 1.00 74.38 221 HIS A O 1
ATOM 1784 N N . THR A 1 222 ? -20.405 -1.145 18.646 1.00 67.06 222 THR A N 1
ATOM 1785 C CA . THR A 1 222 ? -21.819 -0.959 18.305 1.00 67.06 222 THR A CA 1
ATOM 1786 C C . THR A 1 222 ? -21.952 0.225 17.364 1.00 67.06 222 THR A C 1
ATOM 1788 O O . THR A 1 222 ? -21.670 1.343 17.766 1.00 67.06 222 THR A O 1
ATOM 1791 N N . SER A 1 223 ? -22.435 0.020 16.138 1.00 65.00 223 SER A N 1
ATOM 1792 C CA . SER A 1 223 ? -22.549 1.109 15.159 1.00 65.00 223 SER A CA 1
ATOM 1793 C C . SER A 1 223 ? -23.315 2.334 15.684 1.00 65.00 223 SER A C 1
ATOM 1795 O O . SER A 1 223 ? -24.145 2.242 16.589 1.00 65.00 223 SER A O 1
ATOM 1797 N N . VAL A 1 224 ? -23.100 3.495 15.057 1.00 61.22 224 VAL A N 1
ATOM 1798 C CA . VAL A 1 224 ? -23.772 4.760 15.426 1.00 61.22 224 VAL A CA 1
ATOM 1799 C C . VAL A 1 224 ? -25.293 4.675 15.341 1.00 61.22 224 VAL A C 1
ATOM 1801 O O . VAL A 1 224 ? -25.990 5.351 16.093 1.00 61.22 224 VAL A O 1
ATOM 1804 N N . SER A 1 225 ? -25.824 3.816 14.468 1.00 65.75 225 SER A N 1
ATOM 1805 C CA . SER A 1 225 ? -27.262 3.542 14.381 1.00 65.75 225 SER A CA 1
ATOM 1806 C C . SER A 1 225 ? -27.780 2.618 15.493 1.00 65.75 225 SER A C 1
ATOM 1808 O O . SER A 1 225 ? -28.951 2.252 15.485 1.00 65.75 225 SER A O 1
ATOM 1810 N N . GLY A 1 226 ? -26.926 2.219 16.440 1.00 65.94 226 GLY A N 1
ATOM 1811 C CA . GLY A 1 226 ? -27.242 1.299 17.531 1.00 65.94 226 GLY A CA 1
ATOM 1812 C C . GLY A 1 226 ? -27.248 -0.173 17.122 1.00 65.94 226 GLY A C 1
ATOM 1813 O O . GLY A 1 226 ? -27.502 -1.037 17.957 1.00 65.94 226 GLY A O 1
ATOM 1814 N N . LYS A 1 227 ? -26.967 -0.488 15.851 1.00 73.88 227 LYS A N 1
ATOM 1815 C CA . LYS A 1 227 ? -26.909 -1.872 15.380 1.00 73.88 227 LYS A CA 1
ATOM 1816 C C . LYS A 1 227 ? -25.585 -2.507 15.798 1.00 73.88 227 LYS A C 1
ATOM 1818 O O . LYS A 1 227 ? -24.519 -2.012 15.428 1.00 73.88 227 LYS A O 1
ATOM 1823 N N . THR A 1 228 ? -25.657 -3.623 16.510 1.00 72.00 228 THR A N 1
ATOM 1824 C CA . THR A 1 228 ? -24.511 -4.517 16.686 1.00 72.00 228 THR A CA 1
ATOM 1825 C C . THR A 1 228 ? -24.267 -5.251 15.373 1.00 72.00 228 THR A C 1
ATOM 1827 O O . THR A 1 228 ? -25.189 -5.869 14.838 1.00 72.00 228 THR A O 1
ATOM 1830 N N . ILE A 1 229 ? -23.057 -5.120 14.837 1.00 76.50 229 ILE A N 1
ATOM 1831 C CA . ILE A 1 229 ? -22.587 -5.873 13.675 1.00 76.50 229 ILE A CA 1
ATOM 1832 C C . ILE A 1 229 ? -21.736 -7.011 14.230 1.00 76.50 229 ILE A C 1
ATOM 1834 O O . ILE A 1 229 ? -20.789 -6.765 14.972 1.00 76.50 229 ILE A O 1
ATOM 1838 N N . ASP A 1 230 ? -22.116 -8.243 13.919 1.00 80.75 230 ASP A N 1
ATOM 1839 C CA . ASP A 1 230 ? -21.343 -9.427 14.287 1.00 80.75 230 ASP A CA 1
ATOM 1840 C C . ASP A 1 230 ? -20.319 -9.747 13.184 1.00 80.75 230 ASP A C 1
ATOM 1842 O O . ASP A 1 230 ? -20.504 -9.387 12.020 1.00 80.75 230 ASP A O 1
ATOM 1846 N N . VAL A 1 231 ? -19.262 -10.485 13.522 1.00 84.50 231 VAL A N 1
ATOM 1847 C CA . VAL A 1 231 ? -18.246 -11.002 12.589 1.00 84.50 231 VAL A CA 1
ATOM 1848 C C . VAL A 1 231 ? -18.914 -11.672 11.381 1.00 84.50 231 VAL A C 1
ATOM 1850 O O . VAL A 1 231 ? -18.521 -11.464 10.235 1.00 84.50 231 VAL A O 1
ATOM 1853 N N . LEU A 1 232 ? -19.979 -12.441 11.615 1.00 85.25 232 LEU A N 1
ATOM 1854 C CA . LEU A 1 232 ? -20.704 -13.159 10.563 1.00 85.25 232 LEU A CA 1
ATOM 1855 C C . LEU A 1 232 ? -21.472 -12.240 9.600 1.00 85.25 232 LEU A C 1
ATOM 1857 O O . LEU A 1 232 ? -21.738 -12.648 8.470 1.00 85.25 232 LEU A O 1
ATOM 1861 N N . ASP A 1 233 ? -21.812 -11.015 10.010 1.00 82.94 233 ASP A N 1
ATOM 1862 C CA . ASP A 1 233 ? -22.488 -10.038 9.147 1.00 82.94 233 ASP A CA 1
ATOM 1863 C C . ASP A 1 233 ? -21.554 -9.469 8.067 1.00 82.94 233 ASP A C 1
ATOM 1865 O O . ASP A 1 233 ? -22.028 -8.916 7.071 1.00 82.94 233 ASP A O 1
ATOM 1869 N N . LEU A 1 234 ? -20.236 -9.601 8.254 1.00 84.44 234 LEU A N 1
ATOM 1870 C CA . LEU A 1 234 ? -19.205 -9.110 7.336 1.00 84.44 234 LEU A CA 1
ATOM 1871 C C . LEU A 1 234 ? -18.752 -10.168 6.320 1.00 84.44 234 LEU A C 1
ATOM 1873 O O . LEU A 1 234 ? -17.858 -9.913 5.514 1.00 84.44 234 LEU A O 1
ATOM 1877 N N . LEU A 1 235 ? -19.379 -11.346 6.327 1.00 83.81 235 LEU A N 1
ATOM 1878 C CA . LEU A 1 235 ? -19.142 -12.376 5.324 1.00 83.81 235 LEU A CA 1
ATOM 1879 C C . LEU A 1 235 ? -20.010 -12.143 4.077 1.00 83.81 235 LEU A C 1
ATOM 1881 O O . LEU A 1 235 ? -21.182 -11.761 4.193 1.00 83.81 235 LEU A O 1
ATOM 1885 N N . PRO A 1 236 ? -19.496 -12.439 2.867 1.00 76.81 236 PRO A N 1
ATOM 1886 C CA . PRO A 1 236 ? -20.334 -12.534 1.682 1.00 76.81 236 PRO A CA 1
ATOM 1887 C C . PRO A 1 236 ? -21.488 -13.502 1.947 1.00 76.81 236 PRO A C 1
ATOM 1889 O O . PRO A 1 236 ? -21.285 -14.597 2.478 1.00 76.81 236 PRO A O 1
ATOM 1892 N N . LYS A 1 237 ? -22.712 -13.116 1.569 1.00 73.62 237 LYS A N 1
ATOM 1893 C CA . LYS A 1 237 ? -23.882 -13.991 1.701 1.00 73.62 237 LYS A CA 1
ATOM 1894 C C . LYS A 1 237 ? -23.677 -15.232 0.832 1.00 73.62 237 LYS A C 1
ATOM 1896 O O . LYS A 1 237 ? -23.930 -15.202 -0.368 1.00 73.62 237 LYS A O 1
ATOM 1901 N N . THR A 1 238 ? -23.232 -16.321 1.441 1.00 59.59 238 THR A N 1
ATOM 1902 C CA . THR A 1 238 ? -23.256 -17.654 0.838 1.00 59.59 238 THR A CA 1
ATOM 1903 C C . THR A 1 238 ? -24.572 -18.347 1.204 1.00 59.59 238 THR A C 1
ATOM 1905 O O . THR A 1 238 ? -25.290 -17.901 2.104 1.00 59.59 238 THR A O 1
ATOM 1908 N N . ASN A 1 239 ? -24.954 -19.386 0.452 1.00 53.03 239 ASN A N 1
ATOM 1909 C CA . ASN A 1 239 ? -26.193 -20.139 0.677 1.00 53.03 239 ASN A CA 1
ATOM 1910 C C . ASN A 1 239 ? -26.388 -20.460 2.172 1.00 53.03 239 ASN A C 1
ATOM 1912 O O . ASN A 1 239 ? -25.469 -20.955 2.814 1.00 53.03 239 ASN A O 1
ATOM 1916 N N . LYS A 1 240 ? -27.595 -20.206 2.705 1.00 51.06 240 LYS A N 1
ATOM 1917 C CA . LYS A 1 240 ? -27.951 -20.174 4.146 1.00 51.06 240 LYS A CA 1
ATOM 1918 C C . LYS A 1 240 ? -27.437 -21.341 5.017 1.00 51.06 240 LYS A C 1
ATOM 1920 O O . LYS A 1 240 ? -27.356 -21.180 6.232 1.00 51.06 240 LYS A O 1
ATOM 1925 N N . ASN A 1 241 ? -27.077 -22.477 4.422 1.00 51.53 241 ASN A N 1
ATOM 1926 C CA . ASN A 1 241 ? -26.608 -23.675 5.120 1.00 51.53 241 ASN A CA 1
ATOM 1927 C C . ASN A 1 241 ? -25.135 -23.601 5.581 1.00 51.53 241 ASN A C 1
ATOM 1929 O O . ASN A 1 241 ? -24.770 -24.311 6.511 1.00 51.53 241 ASN A O 1
ATOM 1933 N N . SER A 1 242 ? -24.282 -22.748 4.998 1.00 53.09 242 SER A N 1
ATOM 1934 C CA . SER A 1 242 ? -22.858 -22.637 5.388 1.00 53.09 242 SER A CA 1
ATOM 1935 C C . SER A 1 242 ? -22.648 -21.877 6.706 1.00 53.09 242 SER A C 1
ATOM 1937 O O . SER A 1 242 ? -21.767 -22.217 7.493 1.00 53.09 242 SER A O 1
ATOM 1939 N N . ILE A 1 243 ? -23.480 -20.866 6.977 1.00 52.19 243 ILE A N 1
ATOM 1940 C CA . ILE A 1 243 ? -23.330 -19.960 8.130 1.00 52.19 243 ILE A CA 1
ATOM 1941 C C . ILE A 1 243 ? -23.816 -20.617 9.436 1.00 52.19 243 ILE A C 1
ATOM 1943 O O . ILE A 1 243 ? -23.293 -20.317 10.509 1.00 52.19 243 ILE A O 1
ATOM 1947 N N . GLN A 1 244 ? -24.773 -21.552 9.371 1.00 51.75 244 GLN A N 1
ATOM 1948 C CA . GLN A 1 244 ? -25.277 -22.258 10.560 1.00 51.75 244 GLN A CA 1
ATOM 1949 C C . GLN A 1 244 ? -24.214 -23.144 11.229 1.00 51.75 244 GLN A C 1
ATOM 1951 O O . GLN A 1 244 ? -24.190 -23.227 12.453 1.00 51.75 244 GLN A O 1
ATOM 1956 N N . HIS A 1 245 ? -23.291 -23.731 10.460 1.00 52.47 245 HIS A N 1
ATOM 1957 C CA . HIS A 1 245 ? -22.199 -24.542 11.012 1.00 52.47 245 HIS A CA 1
ATOM 1958 C C . HIS A 1 245 ? -21.113 -23.718 11.720 1.00 52.47 245 HIS A C 1
ATOM 1960 O O . HIS A 1 245 ? -20.408 -24.253 12.569 1.00 52.47 245 HIS A O 1
ATOM 1966 N N . LEU A 1 246 ? -20.984 -22.423 11.409 1.00 53.47 246 LEU A N 1
ATOM 1967 C CA . LEU A 1 246 ? -20.013 -21.530 12.054 1.00 53.47 246 LEU A CA 1
ATOM 1968 C C . LEU A 1 246 ? -20.510 -20.956 13.389 1.00 53.47 246 LEU A C 1
ATOM 1970 O O . LEU A 1 246 ? -19.692 -20.521 14.184 1.00 53.47 246 LEU A O 1
ATOM 1974 N N . LYS A 1 247 ? -21.827 -20.964 13.644 1.00 50.50 247 LYS A N 1
ATOM 1975 C CA . LYS A 1 247 ? -22.419 -20.557 14.935 1.00 50.50 247 LYS A CA 1
ATOM 1976 C C . LYS A 1 247 ? -22.464 -21.679 15.980 1.00 50.50 247 LYS A C 1
ATOM 1978 O O . LYS A 1 247 ? -22.808 -21.410 17.125 1.00 50.50 247 LYS A O 1
ATOM 1983 N N . ALA A 1 248 ? -22.224 -22.924 15.569 1.00 44.50 248 ALA A N 1
ATOM 1984 C CA . ALA A 1 248 ? -22.428 -24.120 16.391 1.00 44.50 248 ALA A CA 1
ATOM 1985 C C . ALA A 1 248 ? -21.132 -24.717 16.975 1.00 44.50 248 ALA A C 1
ATOM 1987 O O . ALA A 1 248 ? -21.220 -25.665 17.753 1.00 44.50 248 ALA A O 1
ATOM 1988 N N . ASN A 1 249 ? -19.968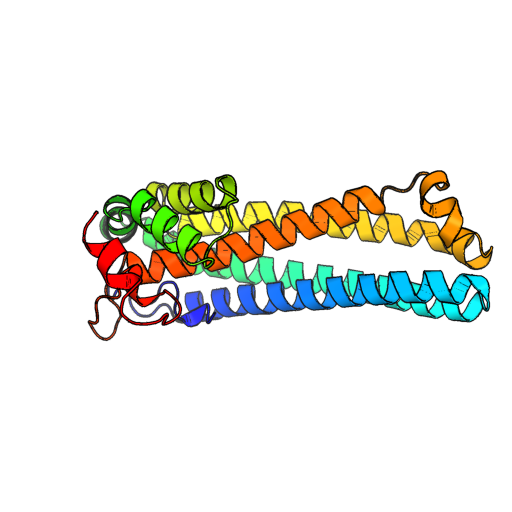 -24.171 16.608 1.00 40.22 249 ASN A N 1
ATOM 1989 C CA . ASN A 1 249 ? -18.641 -24.513 17.136 1.00 40.22 249 ASN A CA 1
ATOM 1990 C C .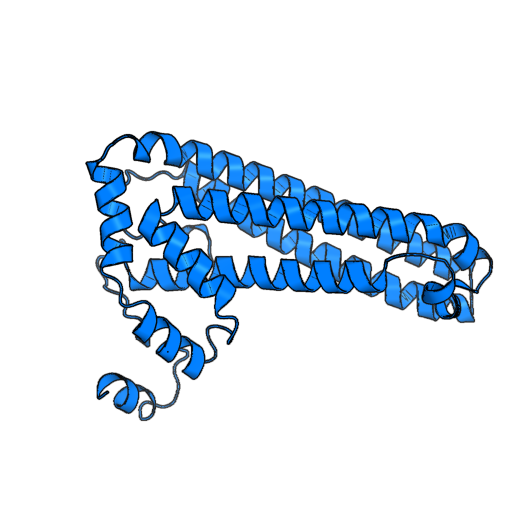 ASN A 1 249 ? -18.035 -23.296 17.833 1.00 40.22 249 ASN A C 1
ATOM 1992 O O . ASN A 1 249 ? -17.162 -23.514 18.698 1.00 40.22 249 ASN A O 1
#

Radius of gyration: 21.8 Å; chains: 1; bounding box: 52×41×63 Å